Protein AF-A0A0J7KYR2-F1 (afdb_monomer_lite)

Secondary structure (DSSP, 8-state):
-HHHHHHTTTTSS-HHHHHHHHHHHHHHHHHHSSSEEEEEESSS-TTT-SSS-TT-EESS-SSEEEEEEEEEEE-HHHHHHT-S--EEEEEEE-TT-SPP--S-EEEEEEE-TTTTTT--GGG---TTHHHHHHHHHTT------SS-HHHHHHHHHTTS-SEEEEEEEHHHHHHHHHHHHHHT-EEEEEEE-GGG-

Foldseek 3Di:
DLQVQLLVQFQVLDLPNSQVSLQVVVQVCQQAAQAKEFELAAPEAVVVDVGSHHGDIHYDHPDHAWYKQWDSKWCSPCRNNVHPAIDGDMFIDGPPPQDRDHWFKKWKKWFFLVCQVPDDPVPDDDADPVVVVVCVVVVHDDDDDPTHQLVVSVCRLVVVDGMDTHMDIVSVVSRSVSVCVVSVIDMDMDTDGPVRD

InterPro domains:
  IPR004464 Fructose-1,6-bisphosphatase class 2/Sedoheputulose-1,7-bisphosphatase [PF03320] (2-123)
  IPR004464 Fructose-1,6-bisphosphatase class 2/Sedoheputulose-1,7-bisphosphatase [PF03320] (124-195)
  IPR004464 Fructose-1,6-bisphosphatase class 2/Sedoheputulose-1,7-bisphosphatase [PTHR30447] (2-123)

Radius of gyration: 17.37 Å; chains: 1; bounding box: 37×39×47 Å

pLDDT: mean 88.56, std 11.02, range [45.31, 97.31]

Sequence (197 aa):
MAAIAAYKYIGSKDKNAVDKAAVQALETILRFAPIKTKIVIGEGELDQAPMLYVGQELGQGQDFTFELAVDPIEGTYPAAYNIAGSIAVLAAAKPKTMIYLPEMYMEKLFVSQELANVIDLKKDKPRNQAAINILRQYGIIVRLIGDGDVLAAIDVVNQEADFVYGIGGAPEGVLMAALAISSCANMQARLISYQDI

Organism: Lasius niger (NCBI:txid67767)

Structure (mmCIF, N/CA/C/O backbone):
data_AF-A0A0J7KYR2-F1
#
_entry.id   AF-A0A0J7KYR2-F1
#
loop_
_atom_site.group_PDB
_atom_site.id
_atom_site.type_symbol
_atom_site.label_atom_id
_atom_site.label_alt_id
_atom_site.label_comp_id
_atom_site.label_asym_id
_atom_site.label_entity_id
_atom_site.label_seq_id
_atom_site.pdbx_PDB_ins_code
_atom_site.Cartn_x
_atom_site.Cartn_y
_atom_site.Cartn_z
_atom_site.occupancy
_atom_site.B_iso_or_equiv
_atom_site.auth_seq_id
_atom_site.auth_comp_id
_atom_site.auth_asym_id
_atom_site.auth_atom_id
_atom_site.pdbx_PDB_model_num
ATOM 1 N N . MET A 1 1 ? -6.405 14.019 4.464 1.00 88.31 1 MET A N 1
ATOM 2 C CA . MET A 1 1 ? -5.857 14.559 5.731 1.00 88.31 1 MET A CA 1
ATOM 3 C C . MET A 1 1 ? -4.413 14.134 5.959 1.00 88.31 1 MET A C 1
ATOM 5 O O . MET A 1 1 ? -3.609 15.028 6.159 1.00 88.31 1 MET A O 1
ATOM 9 N N . ALA A 1 2 ? -4.062 12.845 5.849 1.00 95.56 2 ALA A N 1
ATOM 10 C CA . ALA A 1 2 ? -2.666 12.376 5.871 1.00 95.56 2 ALA A CA 1
ATOM 11 C C . ALA A 1 2 ? -1.750 13.178 4.919 1.00 95.56 2 ALA A C 1
ATOM 13 O O . ALA A 1 2 ? -0.839 13.860 5.378 1.00 95.56 2 ALA A O 1
ATOM 14 N N . ALA A 1 3 ? -2.110 13.256 3.630 1.00 95.94 3 ALA A N 1
ATOM 15 C CA . ALA A 1 3 ? -1.399 14.083 2.646 1.00 95.94 3 ALA A CA 1
ATOM 16 C C . ALA A 1 3 ? -1.280 15.574 3.038 1.00 95.94 3 ALA A C 1
ATOM 18 O O . ALA A 1 3 ? -0.246 16.197 2.825 1.00 95.94 3 ALA A O 1
ATOM 19 N N . ILE A 1 4 ? -2.318 16.154 3.655 1.00 96.50 4 ILE A N 1
ATOM 20 C CA . ILE A 1 4 ? -2.310 17.562 4.102 1.00 96.50 4 ILE A CA 1
ATOM 21 C C . ILE A 1 4 ? -1.357 17.752 5.290 1.00 96.50 4 ILE A C 1
ATOM 23 O O . ILE A 1 4 ? -0.693 18.781 5.394 1.00 96.50 4 ILE A O 1
ATOM 27 N N . ALA A 1 5 ? -1.285 16.778 6.198 1.00 96.69 5 ALA A N 1
ATOM 28 C CA . ALA A 1 5 ? -0.357 16.818 7.322 1.00 96.69 5 ALA A CA 1
ATOM 29 C C . ALA A 1 5 ? 1.097 16.687 6.845 1.00 96.69 5 ALA A C 1
ATOM 31 O O . ALA A 1 5 ? 1.941 17.492 7.244 1.00 96.69 5 ALA A O 1
ATOM 32 N N . ALA A 1 6 ? 1.356 15.751 5.927 1.00 96.25 6 ALA A N 1
ATOM 33 C CA . ALA A 1 6 ? 2.654 15.561 5.284 1.00 96.25 6 ALA A CA 1
ATOM 34 C C . ALA A 1 6 ? 3.107 16.783 4.469 1.00 96.25 6 ALA A C 1
ATOM 36 O O . ALA A 1 6 ? 4.298 17.083 4.434 1.00 96.25 6 ALA A O 1
ATOM 37 N N . TYR A 1 7 ? 2.172 17.531 3.869 1.00 95.19 7 TYR A N 1
ATOM 38 C CA . TYR A 1 7 ? 2.459 18.686 3.009 1.00 95.19 7 TYR A CA 1
ATOM 39 C C . TYR A 1 7 ? 3.432 19.698 3.632 1.00 95.19 7 TYR A C 1
ATOM 41 O O . TYR A 1 7 ? 4.291 20.243 2.944 1.00 95.19 7 TYR A O 1
ATOM 49 N N . LYS A 1 8 ? 3.351 19.920 4.951 1.00 94.44 8 LYS A N 1
ATOM 50 C CA . LYS A 1 8 ? 4.230 20.857 5.677 1.00 94.44 8 LYS A CA 1
ATOM 51 C C . LYS A 1 8 ? 5.708 20.453 5.680 1.00 94.44 8 LYS A C 1
ATOM 53 O O . LYS A 1 8 ? 6.556 21.294 5.959 1.00 94.44 8 LYS A O 1
ATOM 58 N N . TYR A 1 9 ? 5.999 19.185 5.409 1.00 96.62 9 TYR A N 1
ATOM 59 C CA . TYR A 1 9 ? 7.334 18.594 5.454 1.00 96.62 9 TYR A CA 1
ATOM 60 C C . TYR A 1 9 ? 7.882 18.268 4.059 1.00 96.62 9 TYR A C 1
ATOM 62 O O . TYR A 1 9 ? 9.004 17.768 3.947 1.00 96.62 9 TYR A O 1
ATOM 70 N N . ILE A 1 10 ? 7.136 18.575 2.993 1.00 96.62 10 ILE A N 1
ATOM 71 C CA . ILE A 1 10 ? 7.617 18.404 1.620 1.00 96.62 10 ILE A CA 1
ATOM 72 C C . ILE A 1 10 ? 8.873 19.260 1.405 1.00 96.62 10 ILE A C 1
ATOM 74 O O . ILE A 1 10 ? 8.914 20.434 1.771 1.00 96.62 10 ILE A O 1
ATOM 78 N N . GLY A 1 11 ? 9.920 18.662 0.832 1.00 96.81 11 GLY A N 1
ATOM 79 C CA . GLY A 1 11 ? 11.206 19.331 0.587 1.00 96.81 11 GLY A CA 1
ATOM 80 C C . GLY A 1 11 ? 12.103 19.505 1.821 1.00 96.81 11 GLY A C 1
ATOM 81 O O . GLY A 1 11 ? 13.193 20.069 1.703 1.00 96.81 11 GLY A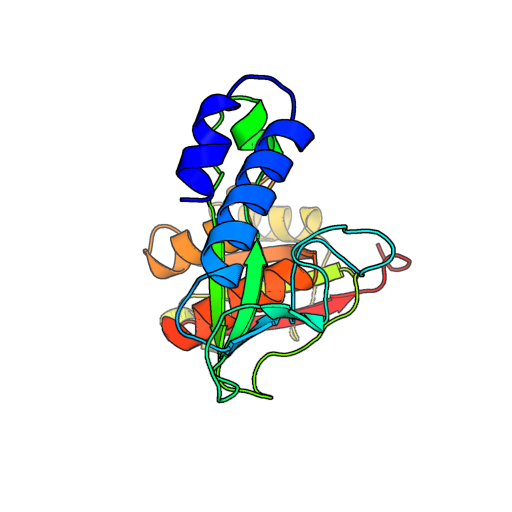 O 1
ATOM 82 N N . SER A 1 12 ? 11.692 19.014 2.995 1.00 97.31 12 SER A N 1
ATOM 83 C CA . SER A 1 12 ? 12.487 19.086 4.233 1.00 97.31 12 SER A CA 1
ATOM 84 C C . SER A 1 12 ? 13.727 18.185 4.235 1.00 97.31 12 SER A C 1
ATOM 86 O O . SER A 1 12 ? 14.601 18.357 5.082 1.00 97.31 12 SER A O 1
ATOM 88 N N . LYS A 1 13 ? 13.807 17.227 3.300 1.00 97.31 13 LYS A N 1
ATOM 89 C CA . LYS A 1 13 ? 14.767 16.110 3.267 1.00 97.31 13 LYS A CA 1
ATOM 90 C C . LYS A 1 13 ? 14.670 15.173 4.477 1.00 97.31 13 LYS A C 1
ATOM 92 O O . LYS A 1 13 ? 15.560 14.350 4.680 1.00 97.31 13 LYS A O 1
ATOM 97 N N . ASP A 1 14 ? 13.583 15.258 5.242 1.00 97.19 14 ASP A N 1
ATOM 98 C CA . ASP A 1 14 ? 13.295 14.385 6.376 1.00 97.19 14 ASP A CA 1
ATOM 99 C C . ASP A 1 14 ? 12.095 13.483 6.061 1.00 97.19 14 ASP A C 1
ATOM 101 O O . ASP A 1 14 ? 10.934 13.845 6.264 1.00 97.19 14 ASP A O 1
ATOM 105 N N . LYS A 1 15 ? 12.392 12.282 5.550 1.00 94.94 15 LYS A N 1
ATOM 106 C CA . LYS A 1 15 ? 11.370 11.275 5.228 1.00 94.94 15 LYS A CA 1
ATOM 107 C C . LYS A 1 15 ? 10.575 10.827 6.457 1.00 94.94 15 LYS A C 1
ATOM 109 O O . LYS A 1 15 ? 9.383 10.576 6.344 1.00 94.94 15 LYS A O 1
ATOM 114 N N . ASN A 1 16 ? 11.213 10.789 7.629 1.00 94.81 16 ASN A N 1
ATOM 115 C CA . ASN A 1 16 ? 10.578 10.327 8.858 1.00 94.81 16 ASN A CA 1
ATOM 116 C C . ASN A 1 16 ? 9.593 11.380 9.379 1.00 94.81 16 ASN A C 1
ATOM 118 O O . ASN A 1 16 ? 8.568 11.035 9.956 1.00 94.81 16 ASN A O 1
ATOM 122 N N . ALA A 1 17 ? 9.883 12.670 9.184 1.00 96.31 17 ALA A N 1
ATOM 123 C CA . ALA A 1 17 ? 8.959 13.743 9.541 1.00 96.31 17 ALA A CA 1
ATOM 124 C C . ALA A 1 17 ? 7.723 13.778 8.630 1.00 96.31 17 ALA A C 1
ATOM 126 O 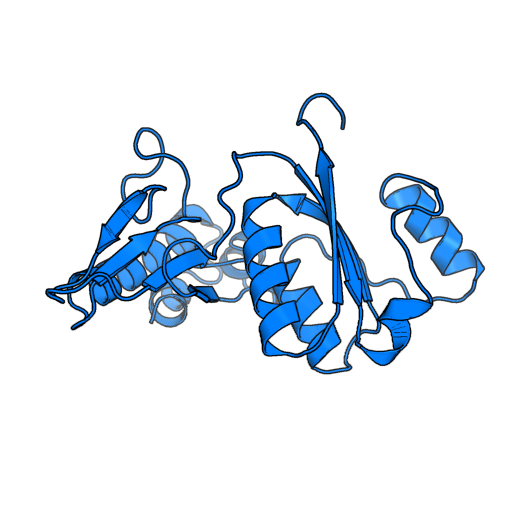O . ALA A 1 17 ? 6.612 13.949 9.135 1.00 96.31 17 ALA A O 1
ATOM 127 N N . VAL A 1 18 ? 7.913 13.594 7.315 1.00 96.69 18 VAL A N 1
ATOM 128 C CA . VAL A 1 18 ? 6.818 13.450 6.336 1.00 96.69 18 VAL A CA 1
ATOM 129 C C . VAL A 1 18 ? 5.878 12.328 6.762 1.00 96.69 18 VAL A C 1
ATOM 131 O O . VAL A 1 18 ? 4.673 12.545 6.906 1.00 96.69 18 VAL A O 1
ATOM 134 N N . ASP A 1 19 ? 6.460 11.161 7.006 1.00 95.00 19 ASP A N 1
ATOM 135 C CA . ASP A 1 19 ? 5.742 9.947 7.346 1.00 95.00 19 ASP A CA 1
ATOM 136 C C . ASP A 1 19 ? 5.012 10.060 8.692 1.00 95.00 19 ASP A C 1
ATOM 138 O O . ASP A 1 19 ? 3.784 9.995 8.767 1.00 95.00 19 ASP A O 1
ATOM 142 N N . LYS A 1 20 ? 5.737 10.423 9.756 1.00 95.81 20 LYS A N 1
ATOM 143 C CA . LYS A 1 20 ? 5.173 10.609 11.099 1.00 95.81 20 LYS A CA 1
ATOM 144 C C . LYS A 1 20 ? 3.986 11.571 11.116 1.00 95.81 20 LYS A C 1
ATOM 146 O O . LYS A 1 20 ? 3.018 11.334 11.841 1.00 95.81 20 LYS A O 1
ATOM 151 N N . ALA A 1 21 ? 4.049 12.665 10.356 1.00 96.81 21 ALA A N 1
ATOM 152 C CA . ALA A 1 21 ? 2.950 13.621 10.274 1.00 96.81 21 ALA A CA 1
ATOM 153 C C . ALA A 1 21 ? 1.690 12.996 9.655 1.00 96.81 21 ALA A C 1
ATOM 155 O O . ALA A 1 21 ? 0.576 13.243 10.129 1.00 96.81 21 ALA A O 1
ATOM 156 N N . ALA A 1 22 ? 1.857 12.175 8.619 1.00 97.19 22 ALA A N 1
ATOM 157 C CA . ALA A 1 22 ? 0.762 11.467 7.974 1.00 97.19 22 ALA A CA 1
ATOM 158 C C . ALA A 1 22 ? 0.187 10.353 8.849 1.00 97.19 22 ALA A C 1
ATOM 160 O O . ALA A 1 22 ? -1.036 10.311 9.014 1.00 97.19 22 ALA A O 1
ATOM 161 N N . VAL A 1 23 ? 1.043 9.528 9.464 1.00 96.94 23 VAL A N 1
ATOM 162 C CA . VAL A 1 23 ? 0.664 8.474 10.420 1.00 96.94 23 VAL A CA 1
ATOM 163 C C . VAL A 1 23 ? -0.202 9.063 11.528 1.00 96.94 23 VAL A C 1
ATOM 165 O O . VAL A 1 23 ? -1.327 8.617 11.745 1.00 96.94 23 VAL A O 1
ATOM 168 N N . GLN A 1 24 ? 0.274 10.126 12.186 1.00 96.69 24 GLN A N 1
ATOM 169 C CA . GLN A 1 24 ? -0.450 10.786 13.277 1.00 96.69 24 GLN A CA 1
ATOM 170 C C . GLN A 1 24 ? -1.821 11.302 12.837 1.00 96.69 24 GLN A C 1
ATOM 172 O O . GLN A 1 24 ? -2.813 11.136 13.551 1.00 96.69 24 GLN A O 1
ATOM 177 N N . ALA A 1 25 ? -1.889 11.935 11.665 1.00 97.06 25 ALA A N 1
ATOM 178 C CA . ALA A 1 25 ? -3.134 12.479 11.147 1.00 97.06 25 ALA A CA 1
ATOM 179 C C . ALA A 1 25 ? -4.137 11.378 10.777 1.00 97.06 25 ALA A C 1
ATOM 181 O O . ALA A 1 25 ? -5.318 11.500 11.108 1.00 97.06 25 ALA A O 1
ATOM 182 N N . LEU A 1 26 ? -3.687 10.317 10.101 1.00 97.25 26 LEU A N 1
ATOM 183 C CA . LEU A 1 26 ? -4.543 9.200 9.706 1.00 97.25 26 LEU A CA 1
ATOM 184 C C . LEU A 1 26 ? -5.054 8.438 10.929 1.00 97.25 26 LEU A C 1
ATOM 186 O O . LEU A 1 26 ? -6.257 8.216 11.045 1.00 97.25 26 LEU A O 1
ATOM 190 N N . GLU A 1 27 ? -4.163 8.118 11.866 1.00 97.19 27 GLU A N 1
ATOM 191 C CA . GLU A 1 27 ? -4.498 7.450 13.122 1.00 97.19 27 GLU A CA 1
ATOM 192 C C . GLU A 1 27 ? -5.548 8.237 13.904 1.00 97.19 27 GLU A C 1
ATOM 194 O O . GLU A 1 27 ? -6.582 7.680 14.266 1.00 97.19 27 GLU A O 1
ATOM 199 N N . THR A 1 28 ? -5.336 9.546 14.081 1.00 97.12 28 THR A N 1
ATOM 200 C CA . THR A 1 28 ? -6.269 10.412 14.814 1.00 97.12 28 THR A CA 1
ATOM 201 C C . THR A 1 28 ? -7.662 10.361 14.191 1.00 97.12 28 THR A C 1
ATOM 203 O O . THR A 1 28 ? -8.665 10.242 14.891 1.00 97.12 28 THR A O 1
ATOM 206 N N . ILE A 1 29 ? -7.750 10.426 12.863 1.00 96.06 29 ILE A N 1
ATOM 207 C CA . ILE A 1 29 ? -9.036 10.406 12.161 1.00 96.06 29 ILE A CA 1
ATOM 208 C C . ILE A 1 29 ? -9.720 9.056 12.315 1.00 96.06 29 ILE A C 1
ATOM 210 O O . ILE A 1 29 ? -10.901 9.017 12.654 1.00 96.06 29 ILE A O 1
ATOM 214 N N . LEU A 1 30 ? -8.988 7.962 12.105 1.00 96.31 30 LEU A N 1
ATOM 215 C CA . LEU A 1 30 ? -9.526 6.613 12.257 1.00 96.31 30 LEU A CA 1
ATOM 216 C C . LEU A 1 30 ? -9.989 6.364 13.695 1.00 96.31 30 LEU A C 1
ATOM 218 O O . LEU A 1 30 ? -11.074 5.830 13.895 1.00 96.31 30 LEU A O 1
ATOM 222 N N . ARG A 1 31 ? -9.231 6.821 14.698 1.00 96.62 31 ARG A N 1
ATOM 223 C CA . ARG A 1 31 ? -9.558 6.703 16.127 1.00 96.62 31 ARG A CA 1
ATOM 224 C C . ARG A 1 31 ? -10.908 7.323 16.485 1.00 96.62 31 ARG A C 1
ATOM 226 O O . ARG A 1 31 ? -11.619 6.765 17.323 1.00 96.62 31 ARG A O 1
ATOM 233 N N . PHE A 1 32 ? -11.257 8.458 15.883 1.00 96.31 32 PHE A N 1
ATOM 234 C CA . PHE A 1 32 ? -12.500 9.186 16.172 1.00 96.31 32 PHE A CA 1
ATOM 235 C C . PHE A 1 32 ? -13.619 8.943 15.151 1.00 96.31 32 PHE A C 1
ATOM 237 O O . PHE A 1 32 ? -14.717 9.476 15.313 1.00 96.31 32 PHE A O 1
ATOM 244 N N . ALA A 1 33 ? -13.379 8.142 14.113 1.00 94.56 33 ALA A N 1
ATOM 245 C CA . ALA A 1 33 ? -14.389 7.845 13.109 1.00 94.56 33 ALA A CA 1
ATOM 246 C C . ALA A 1 33 ? -15.541 6.997 13.698 1.00 94.56 33 ALA A C 1
ATOM 248 O O . ALA A 1 33 ? -15.299 6.132 14.545 1.00 94.56 33 ALA A O 1
ATOM 249 N N . PRO A 1 34 ? -16.794 7.180 13.235 1.00 95.31 34 PRO A N 1
ATOM 250 C CA . PRO A 1 34 ? -17.964 6.422 13.694 1.00 95.31 34 PRO A CA 1
ATOM 251 C C . PRO A 1 34 ? -18.040 5.017 13.059 1.00 95.31 34 PRO A C 1
ATOM 253 O O . PRO A 1 34 ? -19.101 4.560 12.646 1.00 95.31 34 PRO A O 1
ATOM 256 N N . ILE A 1 35 ? -16.899 4.346 12.943 1.00 95.00 35 ILE A N 1
ATOM 257 C CA . ILE A 1 35 ? -16.727 2.984 12.424 1.00 95.00 35 ILE A CA 1
ATOM 258 C C . ILE A 1 35 ? -15.855 2.205 13.404 1.00 95.00 35 ILE A C 1
ATOM 260 O O . ILE A 1 35 ? -15.234 2.805 14.277 1.00 95.00 35 ILE A O 1
ATOM 264 N N . LYS A 1 36 ? -15.793 0.882 13.280 1.00 96.75 36 LYS A N 1
ATOM 265 C CA . LYS A 1 36 ? -14.827 0.057 14.011 1.00 96.75 36 LYS A CA 1
ATOM 266 C C . LYS A 1 36 ? -13.973 -0.686 12.998 1.00 96.75 36 LYS A C 1
ATOM 268 O O . LYS A 1 36 ? -14.504 -1.406 12.153 1.00 96.75 36 LYS A O 1
ATOM 273 N N . THR A 1 37 ? -12.664 -0.503 13.056 1.00 96.75 37 THR A N 1
ATOM 274 C CA . THR A 1 37 ? -11.745 -1.043 12.050 1.00 96.75 37 THR A CA 1
ATOM 275 C C . THR A 1 37 ? -10.562 -1.746 12.675 1.00 96.75 37 THR A C 1
ATOM 277 O O . THR A 1 37 ? -10.203 -1.450 13.811 1.00 96.75 37 THR A O 1
ATOM 280 N N . LYS A 1 38 ? -9.936 -2.648 11.919 1.00 96.44 38 LYS A N 1
ATOM 281 C CA . LYS A 1 38 ? -8.689 -3.319 12.295 1.00 96.44 38 LYS A CA 1
ATOM 282 C C . LYS A 1 38 ? -7.663 -3.090 11.201 1.00 96.44 38 LYS A C 1
ATOM 284 O O . LYS A 1 38 ? -7.965 -3.311 10.029 1.00 96.44 38 LYS A O 1
ATOM 289 N N . ILE A 1 39 ? -6.467 -2.676 11.589 1.00 96.44 39 ILE A N 1
ATOM 290 C CA . ILE A 1 39 ? -5.324 -2.592 10.688 1.00 96.44 39 ILE A CA 1
ATOM 291 C C . ILE A 1 39 ? -4.842 -4.016 10.397 1.00 96.44 39 ILE A C 1
ATOM 293 O O . ILE A 1 39 ? -4.528 -4.772 11.314 1.00 96.44 39 ILE A O 1
ATOM 297 N N . VAL A 1 40 ? -4.835 -4.405 9.127 1.00 95.69 40 VAL A N 1
ATOM 298 C CA . VAL A 1 40 ? -4.280 -5.680 8.647 1.00 95.69 40 VAL A CA 1
ATOM 299 C C . VAL A 1 40 ? -2.905 -5.455 8.033 1.00 95.69 40 VAL A C 1
ATOM 301 O O . VAL A 1 40 ? -2.020 -6.275 8.240 1.00 95.69 40 VAL A O 1
ATOM 304 N N . ILE A 1 41 ? -2.727 -4.329 7.342 1.00 94.69 41 ILE A N 1
ATOM 305 C CA . ILE A 1 41 ? -1.448 -3.847 6.817 1.00 94.69 41 ILE A CA 1
ATOM 306 C C . ILE A 1 41 ? -1.286 -2.391 7.259 1.00 94.69 41 ILE A C 1
ATOM 308 O O . ILE A 1 41 ? -2.234 -1.613 7.132 1.00 94.69 41 ILE A O 1
ATOM 312 N N . GLY A 1 42 ? -0.119 -2.027 7.782 1.00 92.44 42 GLY A N 1
ATOM 313 C CA . GLY A 1 42 ? 0.179 -0.672 8.242 1.00 92.44 42 GLY A CA 1
ATOM 314 C C . GLY A 1 42 ? 1.676 -0.459 8.446 1.00 92.44 42 GLY A C 1
ATOM 315 O O . GLY A 1 42 ? 2.470 -1.118 7.786 1.00 92.44 42 GLY A O 1
ATOM 316 N N . GLU A 1 43 ? 2.049 0.403 9.391 1.00 90.50 43 GLU A N 1
ATOM 317 C CA . GLU A 1 43 ? 3.432 0.879 9.622 1.00 90.50 43 GLU A CA 1
ATOM 318 C C . GLU A 1 43 ? 4.417 -0.191 10.127 1.00 90.50 43 GLU A C 1
ATOM 320 O O . GLU A 1 43 ? 5.593 0.093 10.345 1.00 90.50 43 GLU A O 1
ATOM 325 N N . GLY A 1 44 ? 3.927 -1.406 10.371 1.00 83.69 44 GLY A N 1
ATOM 326 C CA . GLY A 1 44 ? 4.687 -2.531 10.906 1.00 83.69 44 GLY A CA 1
ATOM 327 C C . GLY A 1 44 ? 4.002 -3.179 12.107 1.00 83.69 44 GLY A C 1
ATOM 328 O O . GLY A 1 44 ? 2.829 -2.934 12.411 1.00 83.69 44 GLY A O 1
ATOM 329 N N . GLU A 1 45 ? 4.738 -4.038 12.800 1.00 79.25 45 GLU A N 1
ATOM 330 C CA . GLU A 1 45 ? 4.271 -4.725 14.009 1.00 79.25 45 GLU A CA 1
ATOM 331 C C . GLU A 1 45 ? 4.291 -3.795 15.244 1.00 79.25 45 GLU A C 1
ATOM 333 O O . GLU A 1 45 ? 5.008 -2.795 15.280 1.00 79.25 45 GLU A O 1
ATOM 338 N N . LEU A 1 46 ? 3.491 -4.096 16.278 1.00 68.38 46 LEU A N 1
ATOM 339 C CA . LEU A 1 46 ? 3.302 -3.230 17.465 1.00 68.38 46 LEU A CA 1
ATOM 340 C C . LEU A 1 46 ? 4.606 -2.902 18.214 1.00 68.38 46 LEU A C 1
ATOM 342 O O . LEU A 1 46 ? 4.745 -1.833 18.807 1.00 68.38 46 LEU A O 1
ATOM 346 N N . ASP A 1 47 ? 5.546 -3.838 18.240 1.00 67.62 47 ASP A N 1
ATOM 347 C CA . ASP A 1 47 ? 6.854 -3.676 18.874 1.00 67.62 47 ASP A CA 1
ATOM 348 C C . ASP A 1 47 ? 7.759 -2.682 18.130 1.00 67.62 47 ASP A C 1
ATOM 350 O O . ASP A 1 47 ? 8.704 -2.154 18.720 1.00 67.62 47 ASP A O 1
ATOM 354 N N . GLN A 1 48 ? 7.445 -2.389 16.867 1.00 77.81 48 GLN A N 1
ATOM 355 C CA . GLN A 1 48 ? 8.228 -1.529 15.980 1.00 77.81 48 GLN A CA 1
ATOM 356 C C . GLN A 1 48 ? 7.500 -0.219 15.643 1.00 77.81 48 GLN A C 1
ATOM 358 O O . GLN A 1 48 ? 8.139 0.830 15.541 1.00 77.81 48 GLN A O 1
ATOM 363 N N . ALA A 1 49 ? 6.168 -0.252 15.548 1.00 82.69 49 ALA A N 1
ATOM 364 C CA . ALA A 1 49 ? 5.327 0.870 15.154 1.00 82.69 49 ALA A CA 1
ATOM 365 C C . ALA A 1 49 ? 4.387 1.316 16.297 1.00 82.69 49 ALA A C 1
ATOM 367 O O . ALA A 1 49 ? 3.522 0.559 16.743 1.00 82.69 49 ALA A O 1
ATOM 368 N N . PRO A 1 50 ? 4.476 2.576 16.770 1.00 88.00 50 PRO A N 1
ATOM 369 C CA . PRO A 1 50 ? 3.648 3.062 17.879 1.00 88.00 50 PRO A CA 1
ATOM 370 C C . PRO A 1 50 ? 2.187 3.352 17.486 1.00 88.00 50 PRO A C 1
ATOM 372 O O . PRO A 1 50 ? 1.333 3.529 18.356 1.00 88.00 50 PRO A O 1
ATOM 375 N N . MET A 1 51 ? 1.898 3.467 16.189 1.00 94.56 51 MET A N 1
ATOM 376 C CA . MET A 1 51 ? 0.600 3.821 15.612 1.00 94.56 51 MET A CA 1
ATOM 377 C C . MET A 1 51 ? 0.434 3.093 14.282 1.00 94.56 51 MET A C 1
ATOM 379 O O . MET A 1 51 ? 1.421 2.847 13.602 1.00 94.56 51 MET A O 1
ATOM 383 N N . LEU A 1 52 ? -0.811 2.800 13.911 1.00 95.56 52 LEU A N 1
ATOM 384 C CA . LEU A 1 52 ? -1.182 2.072 12.696 1.00 95.56 52 LEU A CA 1
ATOM 385 C C . LEU A 1 52 ? -0.466 0.720 12.561 1.00 95.56 52 LEU A C 1
ATOM 387 O O . LEU A 1 52 ? -0.162 0.287 11.456 1.00 95.56 52 LEU A O 1
ATOM 391 N N . TYR A 1 53 ? -0.212 0.055 13.687 1.00 94.25 53 TYR A N 1
ATOM 392 C CA . TYR A 1 53 ? 0.440 -1.249 13.705 1.00 94.25 53 TYR A CA 1
ATOM 393 C C . TYR A 1 53 ? -0.528 -2.371 13.316 1.00 94.25 53 TYR A C 1
ATOM 395 O O . TYR A 1 53 ? -1.746 -2.268 13.510 1.00 94.25 53 TYR A O 1
ATOM 403 N N . VAL A 1 54 ? 0.011 -3.482 12.818 1.00 93.56 54 VAL A N 1
ATOM 404 C CA . VAL A 1 54 ? -0.759 -4.682 12.469 1.00 93.56 54 VAL A CA 1
ATOM 405 C C . VAL A 1 54 ? -1.576 -5.168 13.668 1.00 93.56 54 VAL A C 1
ATOM 407 O O . VAL A 1 54 ? -1.076 -5.428 14.758 1.00 93.56 54 VAL A O 1
ATOM 410 N N . GLY A 1 55 ? -2.878 -5.323 13.458 1.00 93.50 55 GLY A N 1
ATOM 411 C CA . GLY A 1 55 ? -3.824 -5.764 14.472 1.00 93.50 55 GLY A CA 1
ATOM 412 C C . GLY A 1 55 ? -4.423 -4.644 15.317 1.00 93.50 55 GLY A C 1
ATOM 413 O O . GLY A 1 55 ? -5.353 -4.926 16.074 1.00 93.50 55 GLY A O 1
ATOM 414 N N . GLN A 1 56 ? -3.970 -3.394 15.170 1.00 95.81 56 GLN A N 1
ATOM 415 C CA . GLN A 1 56 ? -4.549 -2.265 15.889 1.00 95.81 56 GLN A CA 1
ATOM 416 C C . GLN A 1 56 ? -6.032 -2.103 15.548 1.00 95.81 56 GLN A C 1
ATOM 418 O O . GLN A 1 56 ? -6.411 -2.006 14.380 1.00 95.81 56 GLN A O 1
ATOM 423 N N . GLU A 1 57 ? -6.874 -2.012 16.576 1.00 96.12 57 GLU A N 1
ATOM 424 C CA . GLU A 1 57 ? -8.276 -1.646 16.410 1.00 96.12 57 GLU A CA 1
ATOM 425 C C . GLU A 1 57 ? -8.490 -0.148 16.634 1.00 96.12 57 GLU A C 1
ATOM 427 O O . GLU A 1 57 ? -8.025 0.420 17.624 1.00 96.12 57 GLU A O 1
ATOM 432 N N . LEU A 1 58 ? -9.241 0.485 15.736 1.00 96.38 58 LEU A N 1
ATOM 433 C CA . LEU A 1 58 ? -9.520 1.921 15.746 1.00 96.38 58 LEU A CA 1
ATOM 434 C C . LEU A 1 58 ? -11.011 2.208 15.535 1.00 96.38 58 LEU A C 1
ATOM 436 O O . LEU A 1 58 ? -11.772 1.350 15.082 1.00 96.38 58 LEU A O 1
ATOM 440 N N . GLY A 1 59 ? -11.397 3.437 15.875 1.00 96.50 59 GLY A N 1
ATOM 441 C CA . GLY A 1 59 ? -12.740 3.976 15.694 1.00 96.50 59 GLY A CA 1
ATOM 442 C C . GLY A 1 59 ? -13.699 3.733 16.863 1.00 96.50 59 GLY A C 1
ATOM 443 O O . GLY A 1 59 ? -13.425 2.957 17.780 1.00 96.50 59 GLY A O 1
ATOM 444 N N . GLN A 1 60 ? -14.808 4.474 16.849 1.00 95.81 60 GLN A N 1
ATOM 445 C CA . GLN A 1 60 ? -15.812 4.554 17.922 1.00 95.81 60 GLN A CA 1
ATOM 446 C C . GLN A 1 60 ? -17.086 3.747 17.621 1.00 95.81 60 GLN A C 1
ATOM 448 O O . GLN A 1 60 ? -18.050 3.796 18.386 1.00 95.81 60 GLN A O 1
ATOM 453 N N . GLY A 1 61 ? -17.128 3.038 16.490 1.00 92.38 61 GLY A N 1
ATOM 454 C CA . GLY A 1 61 ? -18.244 2.165 16.138 1.00 92.38 61 GLY A CA 1
ATOM 455 C C . GLY A 1 61 ? -18.379 0.983 17.103 1.00 92.38 61 GLY A C 1
ATOM 456 O O . GLY A 1 61 ? -17.396 0.527 17.687 1.00 92.38 61 GLY A O 1
ATOM 457 N N . GLN A 1 62 ? -19.603 0.476 17.258 1.00 86.44 62 GLN A N 1
ATOM 458 C CA . GLN A 1 62 ? -19.868 -0.709 18.083 1.00 86.44 62 GLN A CA 1
ATOM 459 C C . GLN A 1 62 ? -19.512 -2.002 17.340 1.00 86.44 62 GLN A C 1
ATOM 461 O O . GLN A 1 62 ? -18.810 -2.852 17.884 1.00 86.44 62 GLN A O 1
ATOM 466 N N . ASP A 1 63 ? -19.948 -2.116 16.084 1.00 89.69 63 ASP A N 1
ATOM 467 C CA . ASP A 1 63 ? -19.768 -3.322 15.278 1.00 89.69 63 ASP A CA 1
ATOM 468 C C . ASP A 1 63 ? -18.552 -3.223 14.364 1.00 89.69 63 ASP A C 1
ATOM 470 O O . ASP A 1 63 ? -18.365 -2.231 13.651 1.00 89.69 63 ASP A O 1
ATOM 474 N N . PHE A 1 64 ? -17.754 -4.294 14.341 1.00 86.19 64 PHE A N 1
ATOM 475 C CA . PHE A 1 64 ? -16.584 -4.407 13.478 1.00 86.19 64 PHE A CA 1
ATOM 476 C C . PHE A 1 64 ? -16.966 -4.247 12.003 1.00 86.19 64 PHE A C 1
ATOM 478 O O . PHE A 1 64 ? -17.660 -5.085 11.427 1.00 86.19 64 PHE A O 1
ATOM 485 N N . THR A 1 65 ? -16.515 -3.148 11.405 1.00 88.94 65 THR A N 1
ATOM 486 C CA . THR A 1 65 ? -17.001 -2.671 10.112 1.00 88.94 65 THR A CA 1
ATOM 487 C C . THR A 1 65 ? -16.055 -3.048 8.975 1.00 88.94 65 THR A C 1
ATOM 489 O O . THR A 1 65 ? -16.509 -3.595 7.971 1.00 88.94 65 THR A O 1
ATOM 492 N N . PHE A 1 66 ? -14.749 -2.786 9.123 1.00 95.31 66 PHE A N 1
ATOM 493 C CA . PHE A 1 66 ? -13.775 -2.959 8.038 1.00 95.31 66 PHE A CA 1
ATOM 494 C C . PHE A 1 66 ? -12.395 -3.424 8.511 1.00 95.31 66 PHE A C 1
ATOM 496 O O . PHE A 1 66 ? -11.918 -3.058 9.586 1.00 95.31 66 PHE A O 1
ATOM 503 N N . GLU A 1 67 ? -11.719 -4.168 7.646 1.00 97.31 67 GLU A N 1
ATOM 504 C CA . GLU A 1 67 ? -10.268 -4.349 7.679 1.00 97.31 67 GLU A CA 1
ATOM 505 C C . GLU A 1 67 ? -9.608 -3.284 6.808 1.00 97.31 67 GLU A C 1
ATOM 507 O O . GLU A 1 67 ? -10.122 -2.971 5.731 1.00 97.31 67 GLU A O 1
ATOM 512 N N . LEU A 1 68 ? -8.495 -2.726 7.279 1.00 97.19 68 LEU A N 1
ATOM 513 C CA . LEU A 1 68 ? -7.768 -1.667 6.591 1.00 97.19 68 LEU A CA 1
ATOM 514 C C . LEU A 1 68 ? -6.344 -2.100 6.254 1.00 97.19 68 LEU A C 1
ATOM 516 O O . LEU A 1 68 ? -5.641 -2.656 7.099 1.00 97.19 68 LEU A O 1
ATOM 520 N N . ALA A 1 69 ? -5.920 -1.762 5.043 1.00 96.62 69 ALA A N 1
ATOM 521 C CA . ALA A 1 69 ? -4.520 -1.650 4.670 1.00 96.62 69 ALA A CA 1
ATOM 522 C C . ALA A 1 69 ? -4.217 -0.164 4.506 1.00 96.62 69 ALA A C 1
ATOM 524 O O . ALA A 1 69 ? -4.992 0.546 3.858 1.00 96.62 69 ALA A O 1
ATOM 525 N N . VAL A 1 70 ? -3.137 0.315 5.109 1.00 95.94 70 VAL A N 1
ATOM 526 C CA . VAL A 1 70 ? -2.766 1.731 5.074 1.00 95.94 70 VAL A CA 1
ATOM 527 C C . VAL A 1 70 ? -1.318 1.892 4.657 1.00 95.94 70 VAL A C 1
ATOM 529 O O . VAL A 1 70 ? -0.466 1.135 5.103 1.00 95.94 70 VAL A O 1
ATOM 532 N N . ASP A 1 71 ? -1.079 2.904 3.831 1.00 94.88 71 ASP A N 1
ATOM 533 C CA . ASP A 1 71 ? 0.234 3.500 3.614 1.00 94.88 71 ASP A CA 1
ATOM 534 C C . ASP A 1 71 ? 0.031 5.027 3.694 1.00 94.88 71 ASP A C 1
ATOM 536 O O . ASP A 1 71 ? -0.457 5.661 2.744 1.00 94.88 71 ASP A O 1
ATOM 540 N N . PRO A 1 72 ? 0.237 5.627 4.885 1.00 95.88 72 PRO A N 1
ATOM 541 C CA . PRO A 1 72 ? -0.041 7.034 5.139 1.00 95.88 72 PRO A CA 1
ATOM 542 C C . PRO A 1 72 ? 0.656 7.969 4.154 1.00 95.88 72 PRO A C 1
ATOM 544 O O . PRO A 1 72 ? 0.034 8.971 3.779 1.00 95.88 72 PRO A O 1
ATOM 547 N N . ILE A 1 73 ? 1.892 7.650 3.746 1.00 95.75 73 ILE A N 1
ATOM 548 C CA . ILE A 1 73 ? 2.599 8.252 2.609 1.00 95.75 73 ILE A CA 1
ATOM 549 C C . ILE A 1 73 ? 3.426 7.184 1.901 1.00 95.75 73 ILE A C 1
ATOM 551 O O . ILE A 1 73 ? 4.578 6.926 2.251 1.00 95.75 73 ILE A O 1
ATOM 555 N N . GLU A 1 74 ? 2.892 6.711 0.787 1.00 92.50 74 GLU A N 1
ATOM 556 C CA . GLU A 1 74 ? 3.670 5.931 -0.151 1.00 92.50 74 GLU A CA 1
ATOM 557 C C . GLU A 1 74 ? 4.648 6.857 -0.873 1.00 92.50 74 GLU A C 1
ATOM 559 O O . GLU A 1 74 ? 4.285 7.944 -1.345 1.00 92.50 74 GLU A O 1
ATOM 564 N N . GLY A 1 75 ? 5.914 6.446 -0.943 1.00 91.94 75 GLY A N 1
ATOM 565 C CA . GLY A 1 75 ? 6.974 7.279 -1.498 1.00 91.94 75 GLY A CA 1
ATOM 566 C C . GLY A 1 75 ? 7.344 8.438 -0.569 1.00 91.94 75 GLY A C 1
ATOM 567 O O . GLY A 1 75 ? 7.331 9.604 -0.970 1.00 91.94 75 GLY A O 1
ATOM 568 N N . THR A 1 76 ? 7.736 8.143 0.671 1.00 93.75 76 THR A N 1
ATOM 569 C CA . THR A 1 76 ? 8.236 9.157 1.622 1.00 93.75 76 THR A CA 1
ATOM 570 C C . THR A 1 76 ? 9.477 9.899 1.109 1.00 93.75 76 THR A C 1
ATOM 572 O O . THR A 1 76 ? 9.657 11.084 1.407 1.00 93.75 76 THR A O 1
ATOM 575 N N . TYR A 1 77 ? 10.324 9.243 0.304 1.00 93.69 77 TYR A N 1
ATOM 576 C CA . TYR A 1 77 ? 11.501 9.866 -0.303 1.00 93.69 77 TYR A CA 1
ATOM 577 C C . TYR A 1 77 ? 11.122 10.953 -1.325 1.00 93.69 77 TYR A C 1
ATOM 579 O O . TYR A 1 77 ? 11.531 12.097 -1.107 1.00 93.69 77 TYR A O 1
ATOM 587 N N . PRO A 1 78 ? 10.318 10.693 -2.381 1.00 93.50 78 PRO A N 1
ATOM 588 C CA . PRO A 1 78 ? 9.882 11.762 -3.280 1.00 93.50 78 PRO A CA 1
ATOM 589 C C . PRO A 1 78 ? 9.267 12.965 -2.543 1.00 93.50 78 PRO A C 1
ATOM 591 O O . PRO A 1 78 ? 9.669 14.104 -2.794 1.00 93.50 78 PRO A O 1
ATOM 594 N N . ALA A 1 79 ? 8.418 12.738 -1.535 1.00 95.62 79 ALA A N 1
ATOM 595 C CA . ALA A 1 79 ? 7.835 13.805 -0.720 1.00 95.62 79 ALA A CA 1
ATOM 596 C C . ALA A 1 79 ? 8.903 14.621 0.027 1.00 95.62 79 ALA A C 1
ATOM 598 O O . ALA A 1 79 ? 8.934 15.853 -0.065 1.00 95.62 79 ALA A O 1
ATOM 599 N N . ALA A 1 80 ? 9.827 13.959 0.728 1.00 97.06 80 ALA A N 1
ATOM 600 C CA . ALA A 1 80 ? 10.896 14.629 1.468 1.00 97.06 80 ALA A CA 1
ATOM 601 C C . ALA A 1 80 ? 11.805 15.474 0.561 1.00 97.06 80 ALA A C 1
ATOM 603 O O . ALA A 1 80 ? 12.336 16.491 1.007 1.00 97.06 80 ALA A O 1
ATOM 604 N N . TYR A 1 81 ? 11.957 15.095 -0.709 1.00 96.62 81 TYR A N 1
ATOM 605 C CA . TYR A 1 81 ? 12.805 15.786 -1.683 1.00 96.62 81 TYR A CA 1
ATOM 606 C C . TYR A 1 81 ? 12.040 16.714 -2.639 1.00 96.62 81 TYR A C 1
ATOM 608 O O . TYR A 1 81 ? 12.666 17.318 -3.509 1.00 96.62 81 TYR A O 1
ATOM 616 N N . ASN A 1 82 ? 10.727 16.893 -2.447 1.00 95.94 82 ASN A N 1
ATOM 617 C CA . ASN A 1 82 ? 9.860 17.687 -3.326 1.00 95.94 82 ASN A CA 1
ATOM 618 C C . ASN A 1 82 ? 9.922 17.222 -4.796 1.00 95.94 82 ASN A C 1
ATOM 620 O O . ASN A 1 82 ? 10.057 18.018 -5.726 1.00 95.94 82 ASN A O 1
ATOM 624 N N . ILE A 1 83 ? 9.859 15.907 -4.983 1.00 94.12 83 ILE A N 1
ATOM 625 C CA . ILE A 1 83 ? 9.803 15.221 -6.272 1.00 94.12 83 ILE A CA 1
ATOM 626 C C . ILE A 1 83 ? 8.409 14.595 -6.395 1.00 94.12 83 ILE A C 1
ATOM 628 O O . ILE A 1 83 ? 7.836 14.139 -5.406 1.00 94.12 83 ILE A O 1
ATOM 632 N N . ALA A 1 84 ? 7.847 14.587 -7.604 1.00 91.00 84 ALA A N 1
ATOM 633 C CA . ALA A 1 84 ? 6.588 13.894 -7.866 1.00 91.00 84 ALA A CA 1
ATOM 634 C C . ALA A 1 84 ? 6.725 12.382 -7.601 1.00 91.00 84 ALA A C 1
ATOM 636 O O . ALA A 1 84 ? 7.792 11.814 -7.832 1.00 91.00 84 ALA A O 1
ATOM 637 N N . GLY A 1 85 ? 5.644 11.736 -7.159 1.00 90.25 85 GLY A N 1
ATOM 638 C CA . GLY A 1 85 ? 5.634 10.289 -6.901 1.00 90.25 85 GLY A CA 1
ATOM 639 C C . GLY A 1 85 ? 5.194 9.872 -5.498 1.00 90.25 85 GLY A C 1
ATOM 640 O O . GLY A 1 85 ? 5.475 8.747 -5.108 1.00 90.25 85 GLY A O 1
ATOM 641 N N . SER A 1 86 ? 4.537 10.755 -4.738 1.00 94.38 86 SER A N 1
ATOM 642 C CA . SER A 1 86 ? 4.010 10.425 -3.408 1.00 94.38 86 SER A CA 1
ATOM 643 C C . SER A 1 86 ? 2.498 10.537 -3.351 1.00 94.38 86 SER A C 1
ATOM 645 O O . SER A 1 86 ? 1.927 11.517 -3.839 1.00 94.38 86 SER A O 1
ATOM 647 N N . ILE A 1 87 ?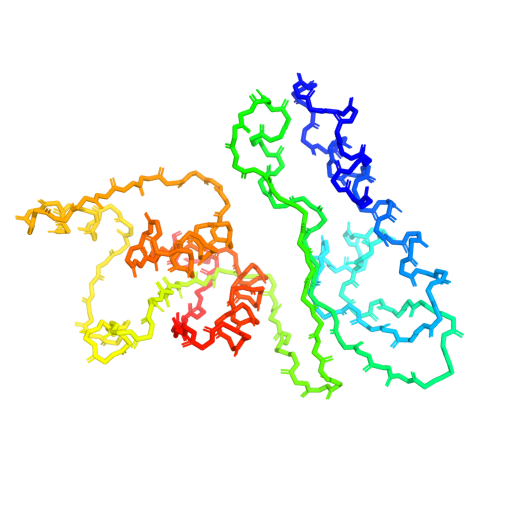 1.861 9.586 -2.675 1.00 95.56 87 ILE A N 1
ATOM 648 C CA . ILE A 1 87 ? 0.423 9.591 -2.394 1.00 95.56 87 ILE A CA 1
ATOM 649 C C . ILE A 1 87 ? 0.164 9.169 -0.949 1.00 95.56 87 ILE A C 1
ATOM 651 O O . ILE A 1 87 ? 0.994 8.527 -0.327 1.00 95.56 87 ILE A O 1
ATOM 655 N N . ALA A 1 88 ? -0.997 9.535 -0.410 1.00 95.94 88 ALA A N 1
ATOM 656 C CA . ALA A 1 88 ? -1.500 8.946 0.829 1.00 95.94 88 ALA A CA 1
ATOM 657 C C . ALA A 1 88 ? -2.589 7.943 0.466 1.00 95.94 88 ALA A C 1
ATOM 659 O O . ALA A 1 88 ? -3.548 8.330 -0.214 1.00 95.94 88 ALA A O 1
ATOM 660 N N . VAL A 1 89 ? -2.479 6.697 0.925 1.00 95.81 89 VAL A N 1
ATOM 661 C CA . VAL A 1 89 ? -3.366 5.624 0.477 1.00 95.81 89 VAL A CA 1
ATOM 662 C C . VAL A 1 89 ? -3.918 4.798 1.641 1.00 95.81 89 VAL A C 1
ATOM 664 O O . VAL A 1 89 ? -3.297 4.592 2.683 1.00 95.81 89 VAL A O 1
ATOM 667 N N . LEU A 1 90 ? -5.153 4.342 1.460 1.00 96.31 90 LEU A N 1
ATOM 668 C CA . LEU A 1 90 ? -5.825 3.395 2.339 1.00 96.31 90 LEU A CA 1
ATOM 669 C C . LEU A 1 90 ? -6.757 2.542 1.482 1.00 96.31 90 LEU A C 1
ATOM 671 O O . LEU A 1 90 ? -7.457 3.060 0.611 1.00 96.31 90 LEU A O 1
ATOM 675 N N . ALA A 1 91 ? -6.800 1.247 1.769 1.00 97.12 91 ALA A N 1
ATOM 676 C CA . ALA A 1 91 ? -7.795 0.326 1.250 1.00 97.12 91 ALA A CA 1
ATOM 677 C C . ALA A 1 91 ? -8.637 -0.229 2.400 1.00 97.12 91 ALA A C 1
ATOM 679 O O . ALA A 1 91 ? -8.119 -0.528 3.475 1.00 97.12 91 ALA A O 1
ATOM 680 N N . ALA A 1 92 ? -9.937 -0.391 2.161 1.00 96.62 92 ALA A N 1
ATOM 681 C CA . ALA A 1 92 ? -10.870 -0.973 3.116 1.00 96.62 92 ALA A CA 1
ATOM 682 C C . ALA A 1 92 ? -11.546 -2.201 2.509 1.00 96.62 92 ALA A C 1
ATOM 684 O O . ALA A 1 92 ? -12.003 -2.167 1.365 1.00 96.62 92 ALA A O 1
ATOM 685 N N . ALA A 1 93 ? -11.646 -3.272 3.287 1.00 96.88 93 ALA A N 1
ATOM 686 C CA . ALA A 1 93 ? -12.312 -4.499 2.882 1.00 96.88 93 ALA A CA 1
ATOM 687 C C . ALA A 1 93 ? -13.254 -5.005 3.976 1.00 96.88 93 ALA A C 1
ATOM 689 O O . ALA A 1 93 ? -13.201 -4.581 5.135 1.00 96.88 93 ALA A O 1
ATOM 690 N N . LYS A 1 94 ? -14.142 -5.929 3.598 1.00 95.62 94 LYS A N 1
ATOM 691 C CA . LYS A 1 94 ? -15.000 -6.610 4.569 1.00 95.62 94 LYS A CA 1
ATOM 692 C C . LYS A 1 94 ? -14.137 -7.412 5.553 1.00 95.62 94 LYS A C 1
ATOM 694 O O . LYS A 1 94 ? -13.077 -7.900 5.160 1.00 95.62 94 LYS A O 1
ATOM 699 N N . PRO A 1 95 ? -14.610 -7.622 6.789 1.00 94.62 95 PRO A N 1
ATOM 700 C CA . PRO A 1 95 ? -13.925 -8.475 7.753 1.00 94.62 95 PRO A CA 1
ATOM 701 C C . PRO A 1 95 ? -13.548 -9.844 7.171 1.00 94.62 95 PRO A C 1
ATOM 703 O O . PRO A 1 95 ? -14.390 -10.494 6.546 1.00 94.62 95 PRO A O 1
ATOM 706 N N . LYS A 1 96 ? -12.322 -10.306 7.443 1.00 92.44 96 LYS A N 1
ATOM 707 C CA . LYS A 1 96 ? -11.750 -11.594 7.021 1.00 92.44 96 LYS A CA 1
ATOM 708 C C . LYS A 1 96 ? -11.577 -11.754 5.510 1.00 92.44 96 LYS A C 1
ATOM 710 O O . LYS A 1 96 ? -11.551 -12.883 5.022 1.00 92.44 96 LYS A O 1
ATOM 715 N N . THR A 1 97 ? -11.500 -10.653 4.767 1.00 94.94 97 THR A N 1
ATOM 716 C CA . THR A 1 97 ? -11.299 -10.698 3.306 1.00 94.94 97 THR A CA 1
ATOM 717 C C . THR A 1 97 ? -9.983 -10.080 2.870 1.00 94.94 97 THR A C 1
ATOM 719 O O . THR A 1 97 ? -9.524 -10.369 1.766 1.00 94.94 97 THR A O 1
ATOM 722 N N . MET A 1 98 ? -9.350 -9.278 3.729 1.00 95.75 98 MET A N 1
ATOM 723 C CA . MET A 1 98 ? -8.019 -8.757 3.468 1.00 95.75 98 MET A CA 1
ATOM 724 C C . MET A 1 98 ? -6.971 -9.794 3.868 1.00 95.75 98 MET A C 1
ATOM 726 O O . MET A 1 98 ? -7.019 -10.358 4.962 1.00 95.75 98 MET A O 1
ATOM 730 N N . ILE A 1 99 ? -6.022 -10.060 2.972 1.00 92.81 99 ILE A N 1
ATOM 731 C CA . ILE A 1 99 ? -4.916 -10.964 3.274 1.00 92.81 99 ILE A CA 1
ATOM 732 C C . ILE A 1 99 ? -3.922 -10.267 4.209 1.00 92.81 99 ILE A C 1
ATOM 734 O O . ILE A 1 99 ? -3.496 -9.144 3.950 1.00 92.81 99 ILE A O 1
ATOM 738 N N . TYR A 1 100 ? -3.556 -10.947 5.293 1.00 89.75 100 TYR A N 1
ATOM 739 C CA . TYR A 1 100 ? -2.399 -10.577 6.099 1.00 89.75 100 TYR A CA 1
ATOM 740 C C . TYR A 1 100 ? -1.156 -11.217 5.493 1.00 89.75 100 TYR A C 1
ATOM 742 O O . TYR A 1 100 ? -1.168 -12.411 5.176 1.00 89.75 100 TYR A O 1
ATOM 750 N N . LEU A 1 101 ? -0.092 -10.435 5.358 1.00 85.50 101 LEU A N 1
ATOM 751 C CA . LEU A 1 101 ? 1.211 -10.904 4.913 1.00 85.50 101 LEU A CA 1
ATOM 752 C C . LEU A 1 101 ? 2.269 -10.389 5.891 1.00 85.50 101 LEU A C 1
ATOM 754 O O . LEU A 1 101 ? 2.193 -9.222 6.276 1.00 85.50 101 LEU A O 1
ATOM 758 N N . PRO A 1 102 ? 3.239 -11.230 6.291 1.00 79.94 102 PRO A N 1
ATOM 759 C CA . PRO A 1 102 ? 4.373 -10.757 7.069 1.00 79.94 102 PRO A CA 1
ATOM 760 C C . PRO A 1 102 ? 5.226 -9.802 6.225 1.00 79.94 102 PRO A C 1
ATOM 762 O O . PRO A 1 102 ? 5.131 -9.787 4.994 1.00 79.94 102 PRO A O 1
ATOM 765 N N . GLU A 1 103 ? 6.107 -9.052 6.881 1.00 82.94 103 GLU A N 1
ATOM 766 C CA . GLU A 1 103 ? 7.122 -8.264 6.186 1.00 82.94 103 GLU A CA 1
ATOM 767 C C . GLU A 1 103 ? 8.036 -9.188 5.372 1.00 82.94 103 GLU A C 1
ATOM 769 O O . GLU A 1 103 ? 8.802 -9.991 5.909 1.00 82.94 103 GLU A O 1
ATOM 774 N N . MET A 1 104 ? 7.886 -9.123 4.052 1.00 89.12 104 MET A N 1
ATOM 775 C CA . MET A 1 104 ? 8.677 -9.855 3.071 1.00 89.12 104 MET A CA 1
ATOM 776 C C . MET A 1 104 ? 8.563 -9.178 1.704 1.00 89.12 104 MET A C 1
ATOM 778 O O . MET A 1 104 ? 7.774 -8.246 1.522 1.00 89.12 104 MET A O 1
ATOM 782 N N . TYR A 1 105 ? 9.326 -9.655 0.723 1.00 90.25 105 TYR A N 1
ATOM 783 C CA . TYR A 1 105 ? 9.197 -9.180 -0.649 1.00 90.25 105 TYR A CA 1
ATOM 784 C C . TYR A 1 105 ? 8.092 -9.916 -1.408 1.00 90.25 105 TYR A C 1
ATOM 786 O O . TYR A 1 105 ? 7.684 -11.034 -1.084 1.00 90.25 105 TYR A O 1
ATOM 794 N N . MET A 1 106 ? 7.621 -9.277 -2.469 1.00 91.69 106 MET A N 1
ATOM 795 C CA . MET A 1 106 ? 6.639 -9.809 -3.393 1.00 91.69 106 MET A CA 1
ATOM 796 C C . MET A 1 106 ? 7.025 -9.400 -4.814 1.00 91.69 106 MET A C 1
ATOM 798 O O . MET A 1 106 ? 7.210 -8.218 -5.092 1.00 91.69 106 MET A O 1
ATOM 802 N N . GLU A 1 107 ? 7.134 -10.374 -5.715 1.00 90.38 107 GLU A N 1
ATOM 803 C CA . GLU A 1 107 ? 7.111 -10.129 -7.158 1.00 90.38 107 GLU A CA 1
ATOM 804 C C . GLU A 1 107 ? 5.668 -9.872 -7.581 1.00 90.38 107 GLU A C 1
ATOM 806 O O . GLU A 1 107 ? 4.770 -10.641 -7.233 1.00 90.38 107 GLU A O 1
ATOM 811 N N . LYS A 1 108 ? 5.456 -8.785 -8.316 1.00 91.56 108 LYS A N 1
ATOM 812 C CA . LYS A 1 108 ? 4.152 -8.223 -8.649 1.00 91.56 108 LYS A CA 1
ATOM 813 C C . LYS A 1 108 ? 4.060 -8.047 -10.157 1.00 91.56 108 LYS A C 1
ATOM 815 O O . LYS A 1 108 ? 4.988 -7.548 -10.791 1.00 91.56 108 LYS A O 1
ATOM 820 N N . LEU A 1 109 ? 2.917 -8.423 -10.712 1.00 91.81 109 LEU A N 1
ATOM 821 C CA . LEU A 1 109 ? 2.494 -8.058 -12.055 1.00 91.81 109 LEU A CA 1
ATOM 822 C C . LEU A 1 109 ? 1.091 -7.482 -11.944 1.00 91.81 109 LEU A C 1
ATOM 824 O O . LEU A 1 109 ? 0.158 -8.203 -11.599 1.00 91.81 109 LEU A O 1
ATOM 828 N N . PHE A 1 110 ? 0.956 -6.198 -12.239 1.00 94.31 110 PHE A N 1
ATOM 829 C CA . PHE A 1 110 ? -0.323 -5.508 -12.305 1.00 94.31 110 PHE A CA 1
ATOM 830 C C . PHE A 1 110 ? -0.584 -5.123 -13.755 1.00 94.31 110 PHE A C 1
ATOM 832 O O . PHE A 1 110 ? 0.262 -4.497 -14.387 1.00 94.31 110 PHE A O 1
ATOM 839 N N . VAL A 1 11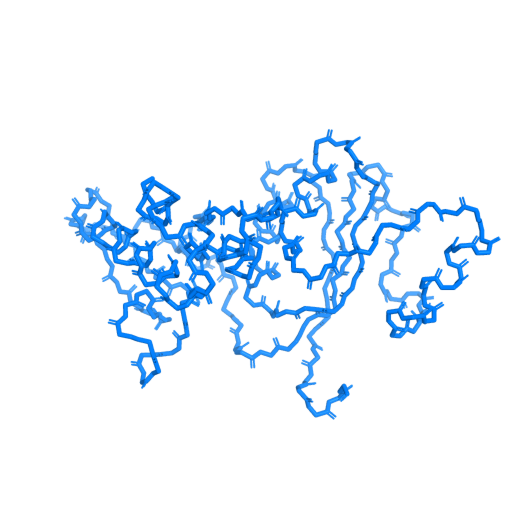1 ? -1.731 -5.512 -14.295 1.00 91.62 111 VAL A N 1
ATOM 840 C CA . VAL A 1 111 ? -2.068 -5.327 -15.710 1.00 91.62 111 VAL A CA 1
ATOM 841 C C . VAL A 1 111 ? -3.491 -4.813 -15.848 1.00 91.62 111 VAL A C 1
ATOM 843 O O . VAL A 1 111 ? -4.367 -5.123 -15.033 1.00 91.62 111 VAL A O 1
ATOM 846 N N . SER A 1 112 ? -3.739 -4.064 -16.918 1.00 87.19 112 SER A N 1
ATOM 847 C CA . SER A 1 112 ? -5.099 -3.718 -17.314 1.00 87.19 112 SER A CA 1
ATOM 848 C C . SER A 1 112 ? -5.917 -4.979 -17.625 1.00 87.19 112 SER A C 1
ATOM 850 O O . SER A 1 112 ? -5.381 -6.048 -17.942 1.00 87.19 112 SER A O 1
ATOM 852 N N . GLN A 1 113 ? -7.244 -4.859 -17.563 1.00 81.19 113 GLN A N 1
ATOM 853 C CA . GLN A 1 113 ? -8.151 -5.977 -17.835 1.00 81.19 113 GLN A CA 1
ATOM 854 C C . GLN A 1 113 ? -7.947 -6.583 -19.233 1.00 81.19 113 GLN A C 1
ATOM 856 O O . GLN A 1 113 ? -8.100 -7.791 -19.416 1.00 81.19 113 GLN A O 1
ATOM 861 N N . GLU A 1 114 ? -7.581 -5.759 -20.216 1.00 75.88 114 GLU A N 1
ATOM 862 C CA . GLU A 1 114 ? -7.352 -6.181 -21.602 1.00 75.88 114 GLU A CA 1
ATOM 86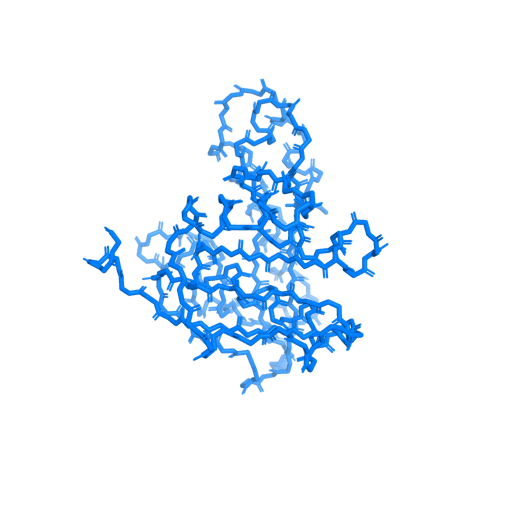3 C C . GLU A 1 114 ? -6.142 -7.119 -21.735 1.00 75.88 114 GLU A C 1
ATOM 865 O O . GLU A 1 114 ? -6.148 -8.036 -22.558 1.00 75.88 114 GLU A O 1
ATOM 870 N N . LEU A 1 115 ? -5.127 -6.940 -20.885 1.00 75.88 115 LEU A N 1
ATOM 871 C CA . LEU A 1 115 ? -3.863 -7.678 -20.936 1.00 75.88 115 LEU A CA 1
ATOM 872 C C . LEU A 1 115 ? -3.804 -8.874 -19.973 1.00 75.88 115 LEU A C 1
ATOM 874 O O . LEU A 1 115 ? -2.861 -9.667 -20.033 1.00 75.88 115 LEU A O 1
ATOM 878 N N . ALA A 1 116 ? -4.829 -9.061 -19.136 1.00 72.88 116 ALA A N 1
ATOM 879 C CA . ALA A 1 116 ? -4.883 -10.086 -18.090 1.00 72.88 116 ALA A CA 1
ATOM 880 C C . ALA A 1 116 ? -4.682 -11.532 -18.587 1.00 72.88 116 ALA A C 1
ATOM 882 O O . ALA A 1 116 ? -4.169 -12.370 -17.850 1.00 72.88 116 ALA A O 1
ATOM 883 N N . ASN A 1 117 ? -5.061 -11.828 -19.836 1.00 69.88 117 ASN A N 1
ATOM 884 C CA . ASN A 1 117 ? -4.916 -13.162 -20.438 1.00 69.88 117 ASN A CA 1
ATOM 885 C C . ASN A 1 117 ? -3.659 -13.311 -21.314 1.00 69.88 117 ASN A C 1
ATOM 887 O O . ASN A 1 117 ? -3.423 -14.382 -21.876 1.00 69.88 117 ASN A O 1
ATOM 891 N N . VAL A 1 118 ? -2.876 -12.241 -21.464 1.00 62.38 118 VAL A N 1
ATOM 892 C CA . VAL A 1 118 ? -1.710 -12.185 -22.356 1.00 62.38 118 VAL A CA 1
ATOM 893 C C . VAL A 1 118 ? -0.408 -12.319 -21.564 1.00 62.38 118 VAL A C 1
ATOM 895 O O . VAL A 1 118 ? 0.518 -12.983 -22.032 1.00 62.38 118 VAL A O 1
ATOM 898 N N . ILE A 1 119 ? -0.344 -11.743 -20.357 1.00 67.88 119 ILE A N 1
ATOM 899 C CA . ILE A 1 119 ? 0.865 -11.686 -19.521 1.00 67.88 119 ILE A CA 1
ATOM 900 C C . ILE A 1 119 ? 0.668 -12.528 -18.246 1.00 67.88 119 ILE A C 1
ATOM 902 O O . ILE A 1 119 ? -0.329 -12.388 -17.542 1.00 67.88 119 ILE A O 1
ATOM 906 N N . ASP A 1 120 ? 1.616 -13.423 -17.947 1.00 67.38 120 ASP A N 1
ATOM 907 C CA . ASP A 1 120 ? 1.526 -14.392 -16.842 1.00 67.38 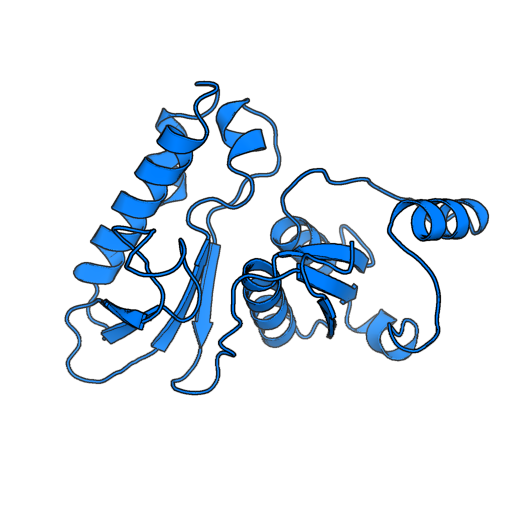120 ASP A CA 1
ATOM 908 C C . ASP A 1 120 ? 2.873 -14.536 -16.118 1.00 67.38 120 ASP A C 1
ATOM 910 O O . ASP A 1 120 ? 3.875 -14.922 -16.729 1.00 67.38 120 ASP A O 1
ATOM 914 N N . LEU A 1 121 ? 2.886 -14.293 -14.801 1.00 70.38 121 LEU A N 1
ATOM 915 C CA . LEU A 1 121 ? 4.067 -14.454 -13.942 1.00 70.38 121 LEU A CA 1
ATOM 916 C C . LEU A 1 121 ? 4.604 -15.895 -13.916 1.00 70.38 121 LEU A C 1
ATOM 918 O O . LEU A 1 121 ? 5.752 -16.128 -13.532 1.00 70.38 121 LEU A O 1
ATOM 922 N N . LYS A 1 122 ? 3.796 -16.899 -14.271 1.00 63.75 122 LYS A N 1
ATOM 923 C CA . LYS A 1 122 ? 4.184 -18.319 -14.247 1.00 63.75 122 LYS A CA 1
ATOM 924 C C . LYS A 1 122 ? 4.997 -18.757 -15.468 1.00 63.75 122 LYS A C 1
ATOM 926 O O . LYS A 1 122 ? 5.571 -19.841 -15.421 1.00 63.75 122 LYS A O 1
ATOM 931 N N . LYS A 1 123 ? 5.057 -17.961 -16.546 1.00 53.91 123 LYS A N 1
ATOM 932 C CA . LYS A 1 123 ? 5.662 -18.353 -17.841 1.00 53.91 123 LYS A CA 1
ATOM 933 C C . LYS A 1 123 ? 7.130 -17.926 -18.065 1.00 53.91 123 LYS A C 1
ATOM 935 O O . LYS A 1 123 ? 7.617 -18.028 -19.185 1.00 53.91 123 LYS A O 1
ATOM 940 N N . ASP A 1 124 ? 7.844 -17.631 -16.976 1.00 45.31 124 ASP A N 1
ATOM 941 C CA . ASP A 1 124 ? 9.317 -17.601 -16.825 1.00 45.31 124 ASP A CA 1
ATOM 942 C C . ASP A 1 124 ? 10.098 -16.301 -17.186 1.00 45.31 124 ASP A C 1
ATOM 944 O O . ASP A 1 124 ? 9.878 -15.682 -18.228 1.00 45.31 124 ASP A O 1
ATOM 948 N N . LYS A 1 125 ? 11.125 -16.034 -16.339 1.00 51.50 125 LYS A N 1
ATOM 949 C CA . LYS A 1 125 ? 12.332 -15.147 -16.426 1.00 51.50 125 LYS A CA 1
ATOM 950 C C . LYS A 1 125 ? 12.298 -13.685 -15.872 1.00 51.50 125 LYS A C 1
ATOM 952 O O . LYS A 1 125 ? 11.229 -13.159 -15.612 1.00 51.50 125 LYS A O 1
ATOM 957 N N . PRO A 1 126 ? 13.473 -13.015 -15.663 1.00 51.28 126 PRO A N 1
ATOM 958 C CA . PRO A 1 126 ? 14.255 -12.930 -14.415 1.00 51.28 126 PRO A CA 1
ATOM 959 C C . PRO A 1 126 ? 14.316 -11.499 -13.821 1.00 51.28 126 PRO A C 1
ATOM 961 O O . PRO A 1 126 ? 13.981 -10.519 -14.482 1.00 51.28 126 PRO A O 1
ATOM 964 N N . ARG A 1 127 ? 14.851 -11.388 -12.592 1.00 54.53 127 ARG A N 1
ATOM 965 C CA . ARG A 1 127 ? 15.000 -10.168 -11.766 1.00 54.53 127 ARG A CA 1
ATOM 966 C C . ARG A 1 127 ? 15.204 -8.865 -12.563 1.00 54.53 127 ARG A C 1
ATOM 968 O O . ARG A 1 127 ? 16.142 -8.763 -13.358 1.00 54.53 127 ARG A O 1
ATOM 975 N N . ASN A 1 128 ? 14.341 -7.884 -12.272 1.00 56.72 128 ASN A N 1
ATOM 976 C CA . ASN A 1 128 ? 14.204 -6.512 -12.791 1.00 56.72 128 ASN A CA 1
ATOM 977 C C . ASN A 1 128 ? 15.073 -6.129 -14.012 1.00 56.72 128 ASN A C 1
ATOM 979 O O . ASN A 1 128 ? 14.529 -5.899 -15.086 1.00 56.72 128 ASN A O 1
ATOM 983 N N . GLN A 1 129 ? 16.408 -6.061 -13.906 1.00 59.47 129 GLN A N 1
ATOM 984 C CA . GLN A 1 129 ? 17.289 -5.612 -14.999 1.00 59.47 129 GLN A CA 1
ATOM 985 C C . GLN A 1 129 ? 17.251 -6.504 -16.250 1.00 59.47 129 GLN A C 1
ATOM 987 O O . GLN A 1 129 ? 17.319 -5.999 -17.375 1.00 59.47 129 GLN A O 1
ATOM 992 N N . ALA A 1 130 ? 17.154 -7.823 -16.078 1.00 64.19 130 ALA A N 1
ATOM 993 C CA . ALA A 1 130 ? 17.085 -8.739 -17.211 1.00 64.19 130 ALA A CA 1
ATOM 994 C C . ALA A 1 130 ? 15.737 -8.619 -17.936 1.00 64.19 130 ALA A C 1
ATOM 996 O O . ALA A 1 130 ? 15.719 -8.534 -19.164 1.00 64.19 130 ALA A O 1
ATOM 997 N N . ALA A 1 131 ? 14.634 -8.513 -17.187 1.00 65.06 131 ALA A N 1
ATOM 998 C CA . ALA A 1 131 ? 13.313 -8.222 -17.736 1.00 65.06 131 ALA A CA 1
ATOM 999 C C . ALA A 1 131 ? 13.287 -6.877 -18.483 1.00 65.06 131 ALA A C 1
ATOM 1001 O O . ALA A 1 131 ? 12.865 -6.833 -19.635 1.00 65.06 131 ALA A O 1
ATOM 1002 N N . ILE A 1 132 ? 13.831 -5.801 -17.897 1.00 63.34 132 ILE A N 1
ATOM 1003 C CA . ILE A 1 132 ? 13.934 -4.476 -18.539 1.00 63.34 132 ILE A CA 1
ATOM 1004 C C . ILE A 1 132 ? 14.654 -4.565 -19.893 1.00 63.34 132 ILE A C 1
ATOM 1006 O O . ILE A 1 132 ? 14.190 -3.991 -20.879 1.00 63.34 132 ILE A O 1
ATOM 1010 N N . ASN A 1 133 ? 15.784 -5.276 -19.957 1.00 69.25 133 ASN A N 1
ATOM 1011 C CA . ASN A 1 133 ? 16.557 -5.419 -21.193 1.00 69.25 133 ASN A CA 1
ATOM 1012 C C . ASN A 1 133 ? 15.770 -6.171 -22.272 1.00 69.25 133 ASN A C 1
ATOM 1014 O O . ASN A 1 133 ? 15.786 -5.759 -23.430 1.00 69.25 133 ASN A O 1
ATOM 1018 N N . ILE A 1 134 ? 15.063 -7.236 -21.889 1.00 69.00 134 ILE A N 1
ATOM 1019 C CA . ILE A 1 134 ? 14.207 -8.011 -22.791 1.00 69.00 134 ILE A CA 1
ATOM 1020 C C . ILE A 1 134 ? 13.065 -7.134 -23.319 1.00 69.00 134 ILE A C 1
ATOM 1022 O O . ILE A 1 134 ? 12.887 -7.031 -24.528 1.00 69.00 134 ILE A O 1
ATOM 1026 N N . LEU A 1 135 ? 12.338 -6.438 -22.440 1.00 75.19 135 LEU A N 1
ATOM 1027 C CA . LEU A 1 135 ? 11.232 -5.552 -22.826 1.00 75.19 135 LEU A CA 1
ATOM 1028 C C . LEU A 1 135 ? 11.698 -4.469 -23.813 1.00 75.19 135 LEU A C 1
ATOM 1030 O O . LEU A 1 135 ? 11.078 -4.269 -24.858 1.00 75.19 135 LEU A O 1
ATOM 1034 N N . ARG A 1 136 ? 12.845 -3.833 -23.544 1.00 78.19 136 ARG A N 1
ATOM 1035 C CA . ARG A 1 136 ? 13.441 -2.834 -24.446 1.00 78.19 136 ARG A CA 1
ATOM 1036 C C . ARG A 1 136 ? 13.816 -3.411 -25.812 1.00 78.19 136 ARG A C 1
ATOM 1038 O O . ARG A 1 136 ? 13.630 -2.727 -26.813 1.00 78.19 136 ARG A O 1
ATOM 1045 N N . GLN A 1 137 ? 14.317 -4.648 -25.879 1.00 77.94 137 GLN A N 1
ATOM 1046 C CA . GLN A 1 137 ? 14.609 -5.319 -27.155 1.00 77.94 137 GLN A CA 1
ATOM 1047 C C . GLN A 1 137 ? 13.349 -5.538 -28.001 1.00 77.94 137 GLN A C 1
ATOM 1049 O O . GLN A 1 137 ? 13.424 -5.472 -29.225 1.00 77.94 137 GLN A O 1
ATOM 1054 N N . TYR A 1 138 ? 12.195 -5.735 -27.361 1.00 80.00 138 TYR A N 1
ATOM 1055 C CA . TYR A 1 138 ? 10.896 -5.823 -28.032 1.00 80.00 138 TYR A CA 1
ATOM 1056 C C . TYR A 1 138 ? 10.269 -4.456 -28.353 1.00 80.00 138 TYR A C 1
ATOM 1058 O O . TYR A 1 138 ? 9.136 -4.401 -28.822 1.00 80.00 138 TYR A O 1
ATOM 1066 N N . GLY A 1 139 ? 10.985 -3.348 -28.122 1.00 82.62 139 GLY A N 1
ATOM 1067 C CA . GLY A 1 139 ? 10.490 -1.994 -28.381 1.00 82.62 139 GLY A CA 1
ATOM 1068 C C . GLY A 1 139 ? 9.485 -1.485 -27.345 1.00 82.62 139 GLY A C 1
ATOM 1069 O O . GLY A 1 139 ? 8.855 -0.455 -27.570 1.00 82.62 139 GLY A O 1
ATOM 1070 N N . ILE A 1 140 ? 9.340 -2.177 -26.210 1.00 83.19 140 ILE A N 1
ATOM 1071 C CA . ILE A 1 140 ? 8.453 -1.756 -25.124 1.00 83.19 140 ILE A CA 1
ATOM 1072 C C . ILE A 1 140 ? 9.093 -0.577 -24.387 1.00 83.19 140 ILE A C 1
ATOM 1074 O O . ILE A 1 140 ? 10.277 -0.600 -24.030 1.00 83.19 140 ILE A O 1
ATOM 1078 N N . ILE A 1 141 ? 8.297 0.464 -24.146 1.00 84.50 141 ILE A N 1
ATOM 1079 C CA . ILE A 1 141 ? 8.722 1.645 -23.398 1.00 84.50 141 ILE A CA 1
ATOM 1080 C C . ILE A 1 141 ? 8.763 1.284 -21.913 1.00 84.50 141 ILE A C 1
ATOM 1082 O O . ILE A 1 141 ? 7.736 1.021 -21.298 1.00 84.50 141 ILE A O 1
ATOM 1086 N N . VAL A 1 142 ? 9.961 1.297 -21.327 1.00 80.69 142 VAL A N 1
ATOM 1087 C CA . VAL A 1 142 ? 10.158 0.987 -19.906 1.00 80.69 142 VAL A CA 1
ATOM 1088 C C . VAL A 1 142 ? 10.452 2.264 -19.127 1.00 80.69 142 VAL A C 1
ATOM 1090 O O . VAL A 1 142 ? 11.524 2.856 -19.293 1.00 80.69 142 VAL A O 1
ATOM 1093 N N . ARG A 1 143 ? 9.524 2.657 -18.248 1.00 84.25 143 ARG A N 1
ATOM 1094 C CA . ARG A 1 143 ? 9.727 3.700 -17.233 1.00 84.25 143 ARG A CA 1
ATOM 1095 C C . ARG A 1 143 ? 10.221 3.039 -15.949 1.00 84.25 143 ARG A C 1
ATOM 1097 O O . ARG A 1 143 ? 9.585 2.119 -15.449 1.00 84.25 143 ARG A O 1
ATOM 1104 N N . LEU A 1 144 ? 11.375 3.473 -15.448 1.00 79.88 144 LEU A N 1
ATOM 1105 C CA . LEU A 1 144 ? 11.893 2.995 -14.167 1.00 79.88 144 LEU A CA 1
ATOM 1106 C C . LEU A 1 144 ? 11.341 3.881 -13.056 1.00 79.88 144 LEU A C 1
ATOM 1108 O O . LEU A 1 144 ? 11.497 5.099 -13.120 1.00 79.88 144 LEU A O 1
ATOM 1112 N N . ILE A 1 145 ? 10.730 3.256 -12.055 1.00 78.19 145 ILE A N 1
ATOM 1113 C CA . ILE A 1 145 ? 10.257 3.905 -10.832 1.00 78.19 145 ILE A CA 1
ATOM 1114 C C . ILE A 1 145 ? 11.168 3.483 -9.676 1.00 78.19 145 ILE A C 1
ATOM 1116 O O . ILE A 1 145 ? 11.605 2.334 -9.622 1.00 78.19 145 ILE A O 1
ATOM 1120 N N . GLY A 1 146 ? 11.529 4.436 -8.816 1.00 71.38 146 GLY A N 1
ATOM 1121 C CA . GLY A 1 146 ? 12.372 4.177 -7.642 1.00 71.38 146 GLY A CA 1
ATOM 1122 C C . GLY A 1 146 ? 11.557 3.782 -6.411 1.00 71.38 146 GLY A C 1
ATOM 1123 O O . GLY A 1 146 ? 11.933 2.846 -5.719 1.00 71.38 146 GLY A O 1
ATOM 1124 N N . ASP A 1 147 ? 10.438 4.477 -6.205 1.00 76.62 147 ASP A N 1
ATOM 1125 C CA . ASP A 1 147 ? 9.427 4.268 -5.165 1.00 76.62 147 ASP A CA 1
ATOM 1126 C C . ASP A 1 147 ? 8.035 4.441 -5.802 1.00 76.62 147 ASP A C 1
ATOM 1128 O O . ASP A 1 147 ? 7.924 5.077 -6.858 1.00 76.62 147 ASP A O 1
ATOM 1132 N N . GLY A 1 148 ? 6.987 3.928 -5.150 1.00 82.81 148 GLY A N 1
ATOM 1133 C CA . GLY A 1 148 ? 5.591 4.185 -5.522 1.00 82.81 148 GLY A CA 1
ATOM 1134 C C . GLY A 1 148 ? 4.992 3.163 -6.494 1.00 82.81 148 GLY A C 1
ATOM 1135 O O . GLY A 1 148 ? 4.559 3.525 -7.591 1.00 82.81 148 GLY A O 1
ATOM 1136 N N . ASP A 1 149 ? 5.000 1.877 -6.141 1.00 88.44 149 ASP A N 1
ATOM 1137 C CA . ASP A 1 149 ? 4.460 0.822 -7.002 1.00 88.44 149 ASP A CA 1
ATOM 1138 C C . ASP A 1 149 ? 2.924 0.736 -6.997 1.00 88.44 149 ASP A C 1
ATOM 1140 O O . ASP A 1 149 ? 2.344 0.350 -8.018 1.00 88.44 149 ASP A O 1
ATOM 1144 N N . VAL A 1 150 ? 2.241 1.175 -5.936 1.00 93.06 150 VAL A N 1
ATOM 1145 C CA . VAL A 1 150 ? 0.782 1.359 -5.953 1.00 93.06 150 VAL A CA 1
ATOM 1146 C C . VAL A 1 150 ? 0.426 2.564 -6.816 1.00 93.06 150 VAL A C 1
ATOM 1148 O O . VAL A 1 150 ? -0.523 2.480 -7.595 1.00 93.06 150 VAL A O 1
ATOM 1151 N N . LEU A 1 151 ? 1.197 3.658 -6.757 1.00 93.31 151 LEU A N 1
ATOM 1152 C CA . LEU A 1 151 ? 0.996 4.795 -7.665 1.00 93.31 151 LEU A CA 1
ATOM 1153 C C . LEU A 1 151 ? 1.139 4.363 -9.132 1.00 93.31 151 LEU A C 1
ATOM 1155 O O . LEU A 1 151 ? 0.278 4.673 -9.951 1.00 93.31 151 LEU A O 1
ATOM 1159 N N . ALA A 1 152 ? 2.153 3.564 -9.460 1.00 92.62 152 ALA A N 1
ATOM 1160 C CA . ALA A 1 152 ? 2.294 3.022 -10.809 1.00 92.62 152 ALA A CA 1
ATOM 1161 C C . ALA A 1 152 ? 1.127 2.091 -11.205 1.00 92.62 152 ALA A C 1
ATOM 1163 O O . ALA A 1 152 ? 0.737 2.041 -12.371 1.00 92.62 152 ALA A O 1
ATOM 1164 N N . ALA A 1 153 ? 0.533 1.354 -10.260 1.00 95.19 153 ALA A N 1
ATOM 1165 C CA . ALA A 1 153 ? -0.674 0.570 -10.528 1.00 95.19 153 ALA A CA 1
ATOM 1166 C C . ALA A 1 153 ? -1.893 1.463 -10.822 1.00 95.19 153 ALA A C 1
ATOM 1168 O O . ALA A 1 153 ? -2.721 1.114 -11.665 1.00 95.19 153 ALA A O 1
ATOM 1169 N N . ILE A 1 154 ? -1.990 2.629 -10.175 1.00 95.44 154 ILE A N 1
ATOM 1170 C CA . ILE A 1 154 ? -3.005 3.645 -10.487 1.00 95.44 154 ILE A CA 1
ATOM 1171 C C . ILE A 1 154 ? -2.821 4.158 -11.920 1.00 95.44 154 ILE A C 1
ATOM 1173 O O . ILE A 1 154 ? -3.814 4.276 -12.638 1.00 95.44 154 ILE A O 1
ATOM 1177 N N . ASP A 1 155 ? -1.585 4.374 -12.378 1.00 94.62 155 ASP A N 1
ATOM 1178 C CA . ASP A 1 155 ? -1.312 4.771 -13.768 1.00 94.62 155 ASP A CA 1
ATOM 1179 C C . ASP A 1 155 ? -1.841 3.732 -14.772 1.00 94.62 155 ASP A C 1
ATOM 1181 O O . ASP A 1 155 ? -2.374 4.101 -15.819 1.00 94.62 155 ASP A O 1
ATOM 1185 N N . VAL A 1 156 ? -1.772 2.434 -14.447 1.00 94.44 156 VAL A N 1
ATOM 1186 C CA . VAL A 1 156 ? -2.359 1.370 -15.286 1.00 94.44 156 VAL A CA 1
ATOM 1187 C C . VAL A 1 156 ? -3.880 1.470 -15.341 1.00 94.44 156 VAL A C 1
ATOM 1189 O O . VAL A 1 156 ? -4.475 1.367 -16.414 1.00 94.44 156 VAL A O 1
ATOM 1192 N N . VAL A 1 157 ? -4.530 1.707 -14.200 1.00 95.50 157 VAL A N 1
ATOM 1193 C CA . VAL A 1 157 ? -5.989 1.907 -14.141 1.00 95.50 157 VAL A CA 1
ATOM 1194 C C . VAL A 1 157 ? -6.409 3.151 -14.932 1.00 95.50 157 VAL A C 1
ATOM 1196 O O . VAL A 1 157 ? -7.433 3.130 -15.615 1.00 95.50 157 VAL A O 1
ATOM 1199 N N . ASN A 1 158 ? -5.597 4.207 -14.895 1.00 94.75 158 ASN A N 1
ATOM 1200 C CA . ASN A 1 158 ? -5.823 5.455 -15.623 1.00 94.75 158 ASN A CA 1
ATOM 1201 C C . ASN A 1 158 ? -5.441 5.387 -17.111 1.00 94.75 158 ASN A C 1
ATOM 1203 O O . ASN A 1 158 ? -5.617 6.378 -17.817 1.00 94.75 158 ASN A O 1
ATOM 1207 N N . GLN A 1 159 ? -4.957 4.239 -17.602 1.00 92.44 159 GLN A N 1
ATOM 1208 C CA . GLN A 1 159 ? -4.492 4.050 -18.985 1.00 92.44 159 GLN A CA 1
ATOM 1209 C C . GLN A 1 159 ? -3.284 4.936 -19.352 1.00 92.44 159 GLN A C 1
ATOM 1211 O O . GLN A 1 159 ? -3.053 5.252 -20.518 1.00 92.44 159 GLN A O 1
ATOM 1216 N N . GLU A 1 160 ? -2.487 5.333 -18.358 1.00 92.38 160 GLU A N 1
ATOM 1217 C CA . GLU A 1 160 ? -1.217 6.051 -18.537 1.00 92.38 160 GLU A CA 1
ATOM 1218 C C . GLU A 1 160 ? -0.012 5.096 -18.648 1.00 92.38 160 GLU A C 1
ATOM 1220 O O . GLU A 1 160 ? 1.083 5.503 -19.066 1.00 92.38 160 GLU A O 1
ATOM 1225 N N . ALA A 1 161 ? -0.231 3.825 -18.295 1.00 90.56 161 ALA A N 1
ATOM 1226 C CA . ALA A 1 161 ? 0.679 2.698 -18.452 1.00 90.56 161 ALA A CA 1
ATOM 1227 C C . ALA A 1 161 ? -0.098 1.412 -18.804 1.00 90.56 161 ALA A C 1
ATOM 1229 O O . ALA A 1 161 ? -1.272 1.273 -18.474 1.00 90.56 161 ALA A O 1
ATOM 1230 N N . ASP A 1 162 ? 0.565 0.447 -19.444 1.00 87.25 162 ASP A N 1
ATOM 1231 C CA . ASP A 1 162 ? -0.061 -0.832 -19.816 1.00 87.25 162 ASP A CA 1
ATOM 1232 C C . ASP A 1 162 ? 0.006 -1.870 -18.682 1.00 87.25 162 ASP A C 1
ATOM 1234 O O . ASP A 1 162 ? -0.934 -2.635 -18.445 1.00 87.25 162 ASP A O 1
ATOM 1238 N N . PHE A 1 163 ? 1.143 -1.912 -17.981 1.00 90.12 163 PHE A N 1
ATOM 1239 C CA . PHE A 1 163 ? 1.384 -2.811 -16.857 1.00 90.12 163 PHE A CA 1
ATOM 1240 C C . PHE A 1 163 ? 2.491 -2.296 -15.932 1.00 90.12 163 PHE A C 1
ATOM 1242 O O . PHE A 1 163 ? 3.353 -1.513 -16.334 1.00 90.12 163 PHE A O 1
ATOM 1249 N N . VAL A 1 164 ? 2.504 -2.818 -14.707 1.00 90.94 164 VAL A N 1
ATOM 1250 C CA . VAL A 1 164 ? 3.602 -2.701 -13.743 1.00 90.94 164 VAL A CA 1
ATOM 1251 C C . VAL A 1 164 ? 4.152 -4.090 -13.468 1.00 90.94 164 VAL A C 1
ATOM 1253 O O . VAL A 1 164 ? 3.396 -5.028 -13.218 1.00 90.94 164 VAL A O 1
ATOM 1256 N N . TYR A 1 165 ? 5.475 -4.218 -13.496 1.00 88.62 165 TYR A N 1
ATOM 1257 C CA . TYR A 1 165 ? 6.175 -5.441 -13.124 1.00 88.62 165 TYR A CA 1
ATOM 1258 C C . TYR A 1 165 ? 7.397 -5.110 -12.273 1.00 88.62 165 TYR A C 1
ATOM 1260 O O . TYR A 1 165 ? 8.183 -4.229 -12.627 1.00 88.62 165 TYR A O 1
ATOM 1268 N N . GLY A 1 166 ? 7.577 -5.842 -11.177 1.00 85.62 166 GLY A N 1
ATOM 1269 C CA . GLY A 1 166 ? 8.758 -5.706 -10.338 1.00 85.62 166 GLY A CA 1
ATOM 1270 C C . GLY A 1 166 ? 8.650 -6.451 -9.018 1.00 85.62 166 GLY A C 1
ATOM 1271 O O . GLY A 1 166 ? 7.662 -7.126 -8.738 1.00 85.62 166 GLY A O 1
ATOM 1272 N N . ILE A 1 167 ? 9.690 -6.316 -8.202 1.00 87.06 167 ILE A N 1
ATOM 1273 C CA . ILE A 1 167 ? 9.730 -6.828 -6.834 1.00 87.06 167 ILE A CA 1
ATOM 1274 C C . ILE A 1 167 ? 9.708 -5.638 -5.876 1.00 87.06 167 ILE A C 1
ATOM 1276 O O . ILE A 1 167 ? 10.522 -4.729 -6.025 1.00 87.06 167 ILE A O 1
ATOM 1280 N N . GLY A 1 168 ? 8.797 -5.673 -4.906 1.00 88.19 168 GLY A N 1
ATOM 1281 C CA . GLY A 1 168 ? 8.629 -4.656 -3.864 1.00 88.19 168 GLY A CA 1
ATOM 1282 C C . GLY A 1 168 ? 8.122 -5.282 -2.566 1.00 88.19 168 GLY A C 1
ATOM 1283 O O . GLY A 1 168 ? 8.080 -6.510 -2.452 1.00 88.19 168 GLY A O 1
ATOM 1284 N N . GLY A 1 169 ? 7.740 -4.470 -1.582 1.00 89.75 169 GLY A N 1
ATOM 1285 C CA . GLY A 1 169 ? 7.217 -4.979 -0.313 1.00 89.75 169 GLY A CA 1
ATOM 1286 C C . GLY A 1 169 ? 5.871 -5.695 -0.478 1.00 89.75 169 GLY A C 1
ATOM 1287 O O . GLY A 1 169 ? 5.042 -5.356 -1.326 1.00 89.75 169 GLY A O 1
ATOM 1288 N N . ALA A 1 170 ? 5.654 -6.763 0.286 1.00 92.19 170 ALA A N 1
ATOM 1289 C CA . ALA A 1 170 ? 4.371 -7.459 0.311 1.00 92.19 170 ALA A CA 1
ATOM 1290 C C . ALA A 1 170 ? 3.193 -6.578 0.797 1.00 92.19 170 ALA A C 1
ATOM 1292 O O . ALA A 1 170 ? 2.124 -6.691 0.187 1.00 92.19 170 ALA A O 1
ATOM 1293 N N . PRO A 1 171 ? 3.356 -5.694 1.809 1.00 91.38 171 PRO A N 1
ATOM 1294 C CA . PRO A 1 171 ? 2.330 -4.736 2.242 1.00 91.38 171 PRO A CA 1
ATOM 1295 C C . PRO A 1 171 ? 1.692 -3.918 1.109 1.00 91.38 171 PRO A C 1
ATOM 1297 O O . PRO A 1 171 ? 0.474 -3.948 0.923 1.00 91.38 171 PRO A O 1
ATOM 1300 N N . GLU A 1 172 ? 2.505 -3.269 0.281 1.00 93.00 172 GLU A N 1
ATOM 1301 C CA . GLU A 1 172 ? 2.068 -2.451 -0.855 1.00 93.00 172 GLU A CA 1
ATOM 1302 C C . GLU A 1 172 ? 1.391 -3.324 -1.920 1.00 93.00 172 GLU A C 1
ATOM 1304 O O . GLU A 1 172 ? 0.438 -2.918 -2.584 1.00 93.00 172 GLU A O 1
ATOM 1309 N N . GLY A 1 173 ? 1.808 -4.590 -2.030 1.00 94.69 173 GLY A N 1
ATOM 1310 C CA . GLY A 1 173 ? 1.140 -5.575 -2.876 1.00 94.69 173 GLY A CA 1
ATOM 1311 C C . GLY A 1 173 ? -0.321 -5.833 -2.480 1.00 94.69 173 GLY A C 1
ATOM 1312 O O . GLY A 1 173 ? -1.156 -6.064 -3.354 1.00 94.69 173 GLY A O 1
ATOM 1313 N N . VAL A 1 174 ? -0.668 -5.745 -1.191 1.00 95.75 174 VAL A N 1
ATOM 1314 C CA . VAL A 1 174 ? -2.063 -5.866 -0.722 1.00 95.75 174 VAL A CA 1
ATOM 1315 C C . VAL A 1 174 ? -2.890 -4.650 -1.140 1.00 95.75 174 VAL A C 1
ATOM 1317 O O . VAL A 1 174 ? -4.038 -4.805 -1.564 1.00 95.75 174 VAL A O 1
ATOM 1320 N N . LEU A 1 175 ? -2.307 -3.450 -1.081 1.00 96.19 175 LEU A N 1
ATOM 1321 C CA . LEU A 1 175 ? -2.940 -2.216 -1.559 1.00 96.19 175 LEU A CA 1
ATOM 1322 C C . LEU A 1 175 ? -3.191 -2.273 -3.071 1.00 96.19 175 LEU A C 1
ATOM 1324 O O . LEU A 1 175 ? -4.310 -2.010 -3.519 1.00 96.19 175 LEU A O 1
ATOM 1328 N N . MET A 1 176 ? -2.201 -2.721 -3.848 1.00 96.88 176 MET A N 1
ATOM 1329 C CA . MET A 1 176 ? -2.357 -2.978 -5.283 1.00 96.88 176 MET A CA 1
ATOM 1330 C C . MET A 1 176 ? -3.444 -4.025 -5.557 1.00 96.88 176 MET A C 1
ATOM 1332 O O . MET A 1 176 ? -4.266 -3.833 -6.448 1.00 96.88 176 MET A O 1
ATOM 1336 N N . ALA A 1 177 ? -3.521 -5.110 -4.783 1.00 96.62 177 ALA A N 1
ATOM 1337 C CA . ALA A 1 177 ? -4.558 -6.126 -4.970 1.00 96.62 177 ALA A CA 1
ATOM 1338 C C . ALA A 1 177 ? -5.966 -5.562 -4.713 1.00 96.62 177 ALA A C 1
ATOM 1340 O O . ALA A 1 177 ? -6.897 -5.845 -5.470 1.00 96.62 177 ALA A O 1
ATOM 1341 N N . ALA A 1 178 ? -6.128 -4.723 -3.686 1.00 96.88 178 ALA A N 1
ATOM 1342 C CA . ALA A 1 178 ? -7.386 -4.030 -3.425 1.00 96.88 178 ALA A CA 1
ATOM 1343 C C . ALA A 1 178 ? -7.760 -3.073 -4.573 1.00 96.88 178 ALA A C 1
ATOM 1345 O O . ALA A 1 178 ? -8.924 -3.025 -4.994 1.00 96.88 178 ALA A O 1
ATOM 1346 N N . LEU A 1 179 ? -6.776 -2.363 -5.135 1.00 97.31 179 LEU A N 1
ATOM 1347 C CA . LEU A 1 179 ? -6.968 -1.540 -6.328 1.00 97.31 179 LEU A CA 1
ATOM 1348 C C . LEU A 1 179 ? -7.401 -2.391 -7.528 1.00 97.31 179 LEU A C 1
ATOM 1350 O O . LEU A 1 179 ? -8.381 -2.043 -8.182 1.00 97.31 179 LEU A O 1
ATOM 1354 N N . ALA A 1 180 ? -6.751 -3.529 -7.788 1.00 96.56 180 ALA A N 1
ATOM 1355 C CA . ALA A 1 180 ? -7.114 -4.426 -8.886 1.00 96.56 180 ALA A CA 1
ATOM 1356 C C . ALA A 1 180 ? -8.576 -4.882 -8.784 1.00 96.56 180 ALA A C 1
ATOM 1358 O O . ALA A 1 180 ? -9.346 -4.740 -9.734 1.00 96.56 180 ALA A O 1
ATOM 1359 N N . ILE A 1 181 ? -8.987 -5.344 -7.597 1.00 95.38 181 ILE A N 1
ATOM 1360 C CA . ILE A 1 181 ? -10.356 -5.809 -7.336 1.00 95.38 181 ILE A CA 1
ATOM 1361 C C . ILE A 1 181 ? -11.381 -4.692 -7.578 1.00 95.38 181 ILE A C 1
ATOM 1363 O O . ILE A 1 181 ? -12.421 -4.931 -8.188 1.00 95.38 181 ILE A O 1
ATOM 1367 N N . SER A 1 182 ? -11.104 -3.478 -7.100 1.00 95.88 182 SER A N 1
ATOM 1368 C CA . SER A 1 182 ? -12.044 -2.350 -7.190 1.00 95.88 182 SER A CA 1
ATOM 1369 C C . SER A 1 182 ? -12.104 -1.691 -8.573 1.00 95.88 182 SER A C 1
ATOM 1371 O O . SER A 1 182 ? -13.124 -1.094 -8.911 1.00 95.88 182 SER A O 1
ATOM 1373 N N . SER A 1 183 ? -11.051 -1.829 -9.381 1.00 95.06 183 SER A N 1
ATOM 1374 C CA . SER A 1 183 ? -10.937 -1.246 -10.728 1.00 95.06 183 SER A CA 1
ATOM 1375 C C . SER A 1 183 ? -11.186 -2.241 -11.864 1.00 95.06 183 SER A C 1
ATOM 1377 O O . SER A 1 183 ? -11.119 -1.865 -13.032 1.00 95.06 183 SER A O 1
ATOM 1379 N N . CYS A 1 184 ? -11.487 -3.504 -11.543 1.00 91.06 184 CYS A N 1
ATOM 1380 C CA . CYS A 1 184 ? -11.544 -4.612 -12.503 1.00 91.06 184 CYS A CA 1
ATOM 1381 C C . CYS A 1 184 ? -10.226 -4.844 -13.266 1.00 91.06 184 CYS A C 1
ATOM 1383 O O . CYS A 1 184 ? -10.259 -5.407 -14.354 1.00 91.06 184 CYS A O 1
ATOM 1385 N N . ALA A 1 185 ? -9.082 -4.412 -12.732 1.00 94.56 185 ALA A N 1
ATOM 1386 C CA . ALA A 1 185 ? -7.771 -4.776 -13.260 1.00 94.56 185 ALA A CA 1
ATOM 1387 C C . ALA A 1 185 ? -7.349 -6.169 -12.754 1.00 94.56 185 ALA A C 1
ATOM 1389 O O . ALA A 1 185 ? -8.044 -6.799 -11.951 1.00 94.56 185 ALA A O 1
ATOM 1390 N N . ASN A 1 186 ? -6.201 -6.668 -13.214 1.00 93.81 186 ASN A N 1
ATOM 1391 C CA . ASN A 1 186 ? -5.684 -7.964 -12.784 1.00 93.81 186 ASN A CA 1
ATOM 1392 C C . ASN A 1 186 ? -4.321 -7.813 -12.112 1.00 93.81 186 ASN A C 1
ATOM 1394 O O . ASN A 1 186 ? -3.446 -7.099 -12.600 1.00 93.81 186 ASN A O 1
ATOM 1398 N N . MET A 1 187 ? -4.142 -8.523 -11.002 1.00 94.94 187 MET A N 1
ATOM 1399 C CA . MET A 1 187 ? -2.867 -8.609 -10.313 1.00 94.94 187 MET A CA 1
ATOM 1400 C C . MET A 1 187 ? -2.492 -10.066 -10.082 1.00 94.94 187 MET A C 1
ATOM 1402 O O . MET A 1 187 ? -3.278 -10.863 -9.567 1.00 94.94 187 MET A O 1
ATOM 1406 N N . GLN A 1 188 ? -1.250 -10.390 -10.414 1.00 92.88 188 GLN A N 1
ATOM 1407 C CA . GLN A 1 188 ? -0.596 -11.630 -10.035 1.00 92.88 188 GLN A CA 1
ATOM 1408 C C . GLN A 1 188 ? 0.562 -11.300 -9.098 1.00 92.88 188 GLN A C 1
ATOM 1410 O O . GLN A 1 188 ? 1.210 -10.260 -9.231 1.00 92.88 188 GLN A O 1
ATOM 1415 N N . ALA A 1 189 ? 0.825 -12.198 -8.152 1.00 92.56 189 ALA A N 1
ATOM 1416 C CA . ALA A 1 189 ? 1.879 -12.005 -7.174 1.00 92.56 189 ALA A CA 1
ATOM 1417 C C . ALA A 1 189 ? 2.552 -13.318 -6.771 1.00 92.56 189 ALA A C 1
ATOM 1419 O O . ALA A 1 189 ? 1.932 -14.388 -6.788 1.00 92.56 189 ALA A O 1
ATOM 1420 N N . ARG A 1 190 ? 3.817 -13.224 -6.361 1.00 90.81 190 ARG A N 1
ATOM 1421 C CA . ARG A 1 190 ? 4.590 -14.315 -5.761 1.00 90.81 190 ARG A CA 1
ATOM 1422 C C . ARG A 1 190 ? 5.381 -13.786 -4.574 1.00 90.81 190 ARG A C 1
ATOM 1424 O O . ARG A 1 190 ? 6.137 -12.833 -4.716 1.00 90.81 190 ARG A O 1
ATOM 1431 N N . LEU A 1 191 ? 5.211 -14.413 -3.413 1.00 91.50 191 LEU A N 1
ATOM 1432 C CA . LEU A 1 191 ? 5.975 -14.079 -2.213 1.00 91.50 191 LEU A CA 1
ATOM 1433 C C . LEU A 1 191 ? 7.440 -14.500 -2.372 1.00 91.50 191 LEU A C 1
ATOM 1435 O O . LEU A 1 191 ? 7.722 -15.579 -2.896 1.00 91.50 191 LEU A O 1
ATOM 1439 N N . ILE A 1 192 ? 8.353 -13.647 -1.912 1.00 88.12 192 ILE A N 1
ATOM 1440 C CA . ILE A 1 192 ? 9.803 -13.827 -1.991 1.00 88.12 192 ILE A CA 1
ATOM 1441 C C . ILE A 1 192 ? 10.409 -13.546 -0.612 1.00 88.12 192 ILE A C 1
ATOM 1443 O O . ILE A 1 192 ? 10.121 -12.522 0.009 1.00 88.12 192 ILE A O 1
ATOM 1447 N N . SER A 1 193 ? 11.255 -14.453 -0.122 1.00 86.69 193 SER A N 1
ATOM 1448 C CA . SER A 1 193 ? 11.987 -14.238 1.129 1.00 86.69 193 SER A CA 1
ATOM 1449 C C . SER A 1 193 ? 13.050 -13.153 0.963 1.00 86.69 193 SER A C 1
ATOM 1451 O O . SER A 1 193 ? 13.670 -13.039 -0.092 1.00 86.69 193 SER A O 1
ATOM 1453 N N . TYR A 1 194 ? 13.360 -12.422 2.035 1.00 80.69 194 TYR A N 1
ATOM 1454 C CA . TYR A 1 194 ? 14.496 -11.492 2.055 1.00 80.69 194 TYR A CA 1
ATOM 1455 C C . TYR A 1 194 ? 15.836 -12.157 1.715 1.00 80.69 194 TYR A C 1
ATOM 1457 O O . TYR A 1 194 ? 16.725 -11.504 1.185 1.00 80.69 194 TYR A O 1
ATOM 1465 N N . GLN A 1 195 ? 15.980 -13.452 2.009 1.00 80.12 195 GLN A N 1
ATOM 1466 C CA . GLN A 1 195 ? 17.198 -14.221 1.728 1.00 80.12 195 GLN A CA 1
ATOM 1467 C C . GLN A 1 195 ? 17.341 -14.593 0.245 1.00 80.12 195 GLN A C 1
ATOM 1469 O O . GLN A 1 195 ? 18.432 -14.948 -0.196 1.00 80.12 195 GLN A O 1
ATOM 1474 N N . ASP A 1 196 ? 16.248 -14.513 -0.514 1.00 73.19 196 ASP A N 1
ATOM 1475 C CA . ASP A 1 196 ? 16.171 -14.956 -1.904 1.00 73.19 196 ASP A CA 1
ATOM 1476 C C . ASP A 1 196 ? 16.417 -13.815 -2.903 1.00 73.19 196 ASP A C 1
ATOM 1478 O O . ASP A 1 196 ? 16.155 -13.998 -4.095 1.00 73.19 196 ASP A O 1
ATOM 1482 N N . ILE A 1 197 ? 16.900 -12.644 -2.458 1.00 66.31 197 ILE A N 1
ATOM 1483 C CA . ILE A 1 197 ? 17.240 -11.482 -3.303 1.00 66.31 197 ILE A CA 1
ATOM 1484 C C . ILE A 1 197 ? 18.719 -11.139 -3.186 1.00 66.31 197 ILE A C 1
ATOM 1486 O O . ILE A 1 197 ? 19.203 -10.886 -2.068 1.00 66.31 197 ILE A O 1
#